Protein AF-0000000068223618 (afdb_homodimer)

InterPro domains:
  IPR006140 D-isomer specific 2-hydroxyacid dehydrogenase, NAD-binding domain [PF02826] (67-146)
  IPR036291 NAD(P)-binding domain superfamily [SSF51735] (60-141)
  IPR050223 D-isomer specific 2-hydroxyacid dehydrogenase [PTHR10996] (23-141)

Sequence (298 aa):
MHIYIYLLHGLCALSTTDYSIGPQLKVVGAMSA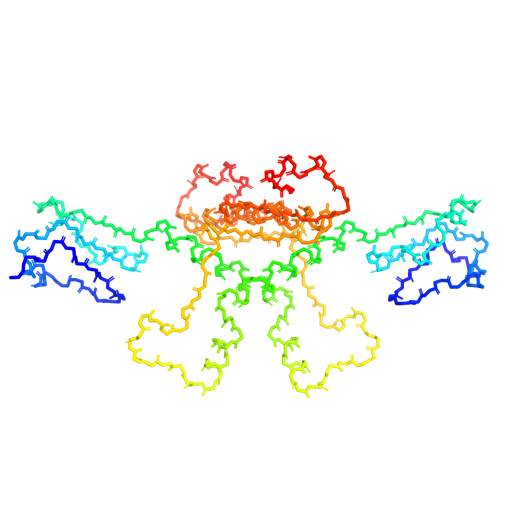GYNHIDLSELKARGIKLGNASPALGNTVADMAILLALAAARRFTEGRKHMEEGTWSKQFNPRWMMGQDVADSTIGIIGLGSIGQAIAKRMKAFDVGRIIYVGRSEKKEGKELGAEYMHIYIYLLHGLCALSTTDYSIGPQLKVVGAMSAGYNHIDLSELKARGIKLGNASPALGNTVADMAILLALAAARRFTEGRKHMEEGTWSKQFNPRWMMGQDVADSTIGIIGLGSIGQAIAKRMKAFDVGRIIYVGRSEKKEGKELGAEY

pLDDT: mean 73.63, std 18.68, range [28.5, 95.25]

Solvent-accessible surface area (backbone atoms only — not comparable to full-atom values): 16658 Å² total; per-residue (Å²): 124,82,36,40,64,45,72,38,62,70,87,57,58,65,48,80,74,55,67,64,65,27,97,56,38,38,29,36,30,32,69,34,81,67,57,80,57,49,61,59,67,60,31,56,74,64,61,28,42,69,48,56,42,39,68,66,45,27,51,52,51,24,52,48,52,49,36,52,51,46,32,59,33,48,40,39,68,61,52,50,47,28,60,75,70,65,61,56,76,83,63,93,46,92,66,63,82,62,56,56,71,58,56,62,28,75,45,79,40,84,36,72,50,75,38,38,44,47,36,48,53,28,45,54,47,52,48,41,60,42,37,38,39,48,58,98,60,86,54,72,66,34,57,78,67,62,33,42,108,124,82,37,40,64,44,72,36,62,69,87,57,57,66,48,80,73,54,67,64,65,27,99,56,36,38,30,36,31,32,70,34,80,67,57,81,55,49,62,60,66,60,31,56,75,64,60,29,42,68,48,57,41,40,69,67,44,27,50,52,51,24,52,48,52,49,36,51,51,47,33,60,34,47,42,40,69,61,52,48,48,25,60,75,68,65,61,57,77,84,64,92,45,90,67,63,82,61,56,57,71,58,56,62,29,76,45,78,40,84,37,73,49,75,38,37,42,47,36,48,54,28,45,54,48,51,49,41,59,41,39,38,39,46,59,97,62,85,54,73,66,35,56,77,67,60,32,42,110

Foldseek 3Di:
DQAQEAEAEDPPQPPPVCVVVHLNHAEYEYQDLDCVSPPVVVCVVSNHHYNYCHLVVLLVVLVVVVVVVVCQQQVVVVVVVCVVVVVPDPDDDVPPSDGHQQAQAEAEEEDCPPNVLSNLQVSVVSNYNAYEYDDPDDDPSCVVSRYHD/DAAQEAEAEDPPQPPPVCVVVHLNHAEYEYQDLDCVSPPVVVCVVSNHHYNYCHLVVLLVVLVVVVVVVVCQQQVVVVVVVCVVVVVPDPDDDVPPSDGHQQAQAEAEEEDCPSSVLSNLQVSVVSNHNAYEYDDPDDDPSCVVSRYHD

Nearest PDB structures (foldseek):
  2fss-assembly1_A  TM=7.160E-01  e=4.078E-09  [Candida] boidinii
  2fss-assembly3_D  TM=7.339E-01  e=1.254E-08  [Candida] boidinii
  2j6i-assembly2_C  TM=7.239E-01  e=1.513E-08  [Candida] boidinii
  8iq7-assembly2_D  TM=7.321E-01  e=5.973E-08  [Candida] boidinii
  6d4c-assembly1_B  TM=6.497E-01  e=3.625E-08  [Candida] boidinii

Radius of gyration: 25.1 Å; Cα contacts (8 Å, |Δi|>4): 423; chains: 2; bounding box: 45×71×71 Å

Organism: Rhynchophorus ferrugineus (NCBI:txid354439)

Secondary structure (DSSP, 8-state):
----EEEE-TT----GGGGGG-TT--EEEE-SS--TTS-HHHHHHHT-EEEE-HHHHHHHHHHHHHHHHHHHHTTHHHHHHHHHHT----S--TTTT-----TT-EEEEE--SHHHHHHHHHHHTTT-SEEEEE-SS--HHHHHTTEE-/----EEEE-TT----GGGGGG-TT--EEEE-SS--TTS-HHHHHHHT-EEEE-HHHHHHHHHHHHHHHHHHHHTTHHHHHHHHHHT----S--TTTT-----TT-EEEEE--SHHHHHHHHHHHTTT-SEEEEE-SS--HHHHHTTEE-

Structure (mmCIF, N/CA/C/O backbone):
data_AF-0000000068223618-model_v1
#
loop_
_entity.id
_entity.type
_entity.pdbx_description
1 polymer 'D-isomer specific 2-hydroxyacid dehydrogenase NAD-binding domain-containing protein'
#
loop_
_atom_site.group_PDB
_atom_site.id
_atom_site.type_symbol
_atom_site.label_atom_id
_atom_site.label_alt_id
_atom_site.label_comp_id
_atom_site.label_asym_id
_atom_site.label_entity_id
_atom_site.label_seq_id
_atom_site.pdbx_PDB_ins_code
_atom_site.Cartn_x
_atom_site.Cartn_y
_atom_site.Cartn_z
_atom_site.occupancy
_atom_site.B_iso_or_equiv
_atom_site.auth_seq_id
_atom_site.auth_comp_id
_atom_site.auth_asym_id
_atom_site.auth_atom_id
_atom_site.pdbx_PDB_model_num
ATOM 1 N N . MET A 1 1 ? -2.826 -27.812 -35.875 1 28.62 1 MET A N 1
ATOM 2 C CA . MET A 1 1 ? -2.934 -26.531 -35.188 1 28.62 1 MET A CA 1
ATOM 3 C C . MET A 1 1 ? -1.772 -26.312 -34.219 1 28.62 1 MET A C 1
ATOM 5 O O . MET A 1 1 ? -1.5 -27.172 -33.375 1 28.62 1 MET A O 1
ATOM 9 N N . HIS A 1 2 ? -0.681 -25.719 -34.594 1 37.97 2 HIS A N 1
ATOM 10 C CA . HIS A 1 2 ? 0.639 -25.578 -34 1 37.97 2 HIS A CA 1
ATOM 11 C C . HIS A 1 2 ? 0.582 -24.719 -32.719 1 37.97 2 HIS A C 1
ATOM 13 O O . HIS A 1 2 ? 0.141 -23.562 -32.781 1 37.97 2 HIS A O 1
ATOM 19 N N . ILE A 1 3 ? 0.162 -25.375 -31.672 1 44.16 3 ILE A N 1
ATOM 20 C CA . ILE A 1 3 ? 0.085 -24.641 -30.422 1 44.16 3 ILE A CA 1
ATOM 21 C C . ILE A 1 3 ? 1.492 -24.359 -29.891 1 44.16 3 ILE A C 1
ATOM 23 O O . ILE A 1 3 ? 2.25 -25.281 -29.609 1 44.16 3 ILE A O 1
ATOM 27 N N . TYR A 1 4 ? 2.051 -23.188 -29.984 1 47.81 4 TYR A N 1
ATOM 28 C CA . TYR A 1 4 ? 3.385 -22.766 -29.578 1 47.81 4 TYR A CA 1
ATOM 29 C C . TYR A 1 4 ? 3.369 -22.25 -28.141 1 47.81 4 TYR A C 1
ATOM 31 O O . TYR A 1 4 ? 4.371 -22.359 -27.422 1 47.81 4 TYR A O 1
ATOM 39 N N . ILE A 1 5 ? 2.213 -21.734 -27.734 1 46.41 5 ILE A N 1
ATOM 40 C CA . ILE A 1 5 ? 2.111 -21.156 -26.406 1 46.41 5 ILE A CA 1
ATOM 41 C C . ILE A 1 5 ? 0.9 -21.734 -25.672 1 46.41 5 ILE A C 1
ATOM 43 O O . ILE A 1 5 ? -0.176 -21.875 -26.266 1 46.41 5 ILE A O 1
ATOM 47 N N . TYR A 1 6 ? 1 -22.484 -24.609 1 52.72 6 TYR A N 1
ATOM 48 C CA . TYR A 1 6 ? -0.097 -23 -23.797 1 52.72 6 TYR A CA 1
ATOM 49 C C . TYR A 1 6 ? -0.195 -22.234 -22.484 1 52.72 6 TYR A C 1
ATOM 51 O O . TYR A 1 6 ? 0.787 -22.141 -21.734 1 52.72 6 TYR A O 1
ATOM 59 N N . LEU A 1 7 ? -1.206 -21.438 -22.422 1 50.53 7 LEU A N 1
ATOM 60 C CA . LEU A 1 7 ? -1.461 -20.672 -21.219 1 50.53 7 LEU A CA 1
ATOM 61 C C . LEU A 1 7 ? -2.291 -21.469 -20.219 1 50.53 7 LEU A C 1
ATOM 63 O O . LEU A 1 7 ? -3.367 -21.969 -20.562 1 50.53 7 LEU A O 1
ATOM 67 N N . LEU A 1 8 ? -1.697 -21.906 -19.094 1 48.94 8 LEU A N 1
ATOM 68 C CA . LEU A 1 8 ? -2.373 -22.672 -18.047 1 48.94 8 LEU A CA 1
ATOM 69 C C . LEU A 1 8 ? -3.078 -21.719 -17.078 1 48.94 8 LEU A C 1
ATOM 71 O O . LEU A 1 8 ? -2.486 -20.75 -16.609 1 48.94 8 LEU A O 1
ATOM 75 N N . HIS A 1 9 ? -4.293 -21.719 -17.281 1 45.88 9 HIS A N 1
ATOM 76 C CA . HIS A 1 9 ? -5.121 -20.969 -16.328 1 45.88 9 HIS A CA 1
ATOM 77 C C . HIS A 1 9 ? -5.57 -21.859 -15.172 1 45.88 9 HIS A C 1
ATOM 79 O O . HIS A 1 9 ? -5.977 -23 -15.375 1 45.88 9 HIS A O 1
ATOM 85 N N . GLY A 1 10 ? -5.566 -21.375 -13.719 1 45.34 10 GLY A N 1
ATOM 86 C CA . GLY A 1 10 ? -6.102 -22.016 -12.523 1 45.34 10 GLY A CA 1
ATOM 87 C C . GLY A 1 10 ? -5.414 -23.328 -12.195 1 45.34 10 GLY A C 1
ATOM 88 O O . GLY A 1 10 ? -4.254 -23.531 -12.547 1 45.34 10 GLY A O 1
ATOM 89 N N . LEU A 1 11 ? -6.215 -24.234 -11.312 1 42.34 11 LEU A N 1
ATOM 90 C CA . LEU A 1 11 ? -5.945 -25.609 -10.883 1 42.34 11 LEU A CA 1
ATOM 91 C C . LEU A 1 11 ? -5.797 -26.531 -12.078 1 42.34 11 LEU A C 1
ATOM 93 O O . LEU A 1 11 ? -5.812 -27.766 -11.922 1 42.34 11 LEU A O 1
ATOM 97 N N . CYS A 1 12 ? -5.785 -26.016 -13.133 1 39.94 12 CYS A N 1
ATOM 98 C CA . CYS A 1 12 ? -5.797 -27.078 -14.133 1 39.94 12 CYS A CA 1
ATOM 99 C C . CYS A 1 12 ? -4.43 -27.75 -14.234 1 39.94 12 CYS A C 1
ATOM 101 O O . CYS A 1 12 ? -3.422 -27.078 -14.469 1 39.94 12 CYS A O 1
ATOM 103 N N . ALA A 1 13 ? -4.23 -28.75 -13.406 1 42.66 13 ALA A N 1
ATOM 104 C CA . ALA A 1 13 ? -3.102 -29.672 -13.508 1 42.66 13 ALA A CA 1
ATOM 105 C C . ALA A 1 13 ? -2.832 -30.047 -14.961 1 42.66 13 ALA A C 1
ATOM 107 O O . ALA A 1 13 ? -3.762 -30.359 -15.711 1 42.66 13 ALA A O 1
ATOM 108 N N . LEU A 1 14 ? -1.917 -29.438 -15.578 1 45.22 14 LEU A N 1
ATOM 109 C CA . LEU A 1 14 ? -1.511 -30.031 -16.844 1 45.22 14 LEU A CA 1
ATOM 110 C C . LEU A 1 14 ? -1.331 -31.547 -16.688 1 45.22 14 LEU A C 1
ATOM 112 O O . LEU A 1 14 ? -0.436 -32 -15.977 1 45.22 14 LEU A O 1
ATOM 116 N N . SER A 1 15 ? -2.375 -32.281 -16.531 1 41.59 15 SER A N 1
ATOM 117 C CA . SER A 1 15 ? -2.107 -33.719 -16.578 1 41.59 15 SER A CA 1
ATOM 118 C C . SER A 1 15 ? -1.257 -34.094 -17.797 1 41.59 15 SER A C 1
ATOM 120 O O . SER A 1 15 ? -1.235 -33.375 -18.781 1 41.59 15 SER A O 1
ATOM 122 N N . THR A 1 16 ? -0.33 -35 -17.641 1 42.38 16 THR A N 1
ATOM 123 C CA . THR A 1 16 ? 0.498 -35.656 -18.656 1 42.38 16 THR A CA 1
ATOM 124 C C . THR A 1 16 ? -0.225 -35.719 -19.984 1 42.38 16 THR A C 1
ATOM 126 O O . THR A 1 16 ? 0.41 -35.688 -21.047 1 42.38 16 THR A O 1
ATOM 129 N N . THR A 1 17 ? -1.487 -35.969 -19.922 1 42.91 17 THR A N 1
ATOM 130 C CA . THR A 1 17 ? -2.162 -36.25 -21.188 1 42.91 17 THR A CA 1
ATOM 131 C C . THR A 1 17 ? -2.291 -35 -22.031 1 42.91 17 THR A C 1
ATOM 133 O O . THR A 1 17 ? -2.359 -35.062 -23.25 1 42.91 17 THR A O 1
ATOM 136 N N . ASP A 1 18 ? -2.25 -33.906 -21.422 1 46.62 18 ASP A N 1
ATOM 137 C CA . ASP A 1 18 ? -2.496 -32.688 -22.203 1 46.62 18 ASP A CA 1
ATOM 138 C C . ASP A 1 18 ? -1.212 -32.188 -22.859 1 46.62 18 ASP A C 1
ATOM 140 O O . ASP A 1 18 ? -1.247 -31.266 -23.688 1 46.62 18 ASP A O 1
ATOM 144 N N . TYR A 1 19 ? -0.149 -32.562 -22.375 1 47.22 19 TYR A N 1
ATOM 145 C CA . TYR A 1 19 ? 1.072 -32.219 -23.094 1 47.22 19 TYR A CA 1
ATOM 146 C C . TYR A 1 19 ? 1.002 -32.688 -24.547 1 47.22 19 TYR A C 1
ATOM 148 O O . TYR A 1 19 ? 1.902 -32.406 -25.344 1 47.22 19 TYR A O 1
ATOM 156 N N . SER A 1 20 ? 0.085 -33.531 -24.828 1 45.28 20 SER A N 1
ATOM 157 C CA . SER A 1 20 ? -0.102 -33.844 -26.25 1 45.28 20 SER A CA 1
ATOM 158 C C . SER A 1 20 ? -0.649 -32.625 -27.016 1 45.28 20 SER A C 1
ATOM 160 O O . SER A 1 20 ? -1.03 -32.75 -28.172 1 45.28 20 SER A O 1
ATOM 162 N N . ILE A 1 21 ? -0.845 -31.625 -26.359 1 49.81 21 ILE A N 1
ATOM 163 C CA . ILE 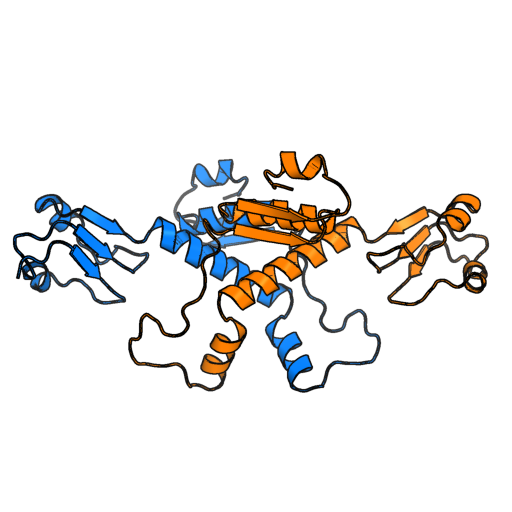A 1 21 ? -1.607 -30.578 -27.031 1 49.81 21 ILE A CA 1
ATOM 164 C C . ILE A 1 21 ? -0.865 -30.109 -28.281 1 49.81 21 ILE A C 1
ATOM 166 O O . ILE A 1 21 ? -1.487 -29.734 -29.281 1 49.81 21 ILE A O 1
ATOM 170 N N . GLY A 1 22 ? 0.606 -30.141 -28.344 1 52.53 22 GLY A N 1
ATOM 171 C CA . GLY A 1 22 ? 1.182 -29.938 -29.656 1 52.53 22 GLY A CA 1
ATOM 172 C C . GLY A 1 22 ? 2.678 -30.188 -29.703 1 52.53 22 GLY A C 1
ATOM 173 O O . GLY A 1 22 ? 3.398 -29.828 -28.766 1 52.53 22 GLY A O 1
ATOM 174 N N . PRO A 1 23 ? 3.092 -31.172 -30.438 1 54.5 23 PRO A N 1
ATOM 175 C CA . PRO A 1 23 ? 4.504 -31.484 -30.672 1 54.5 23 PRO A CA 1
ATOM 176 C C . PRO A 1 23 ? 5.359 -30.234 -30.875 1 54.5 23 PRO A C 1
ATOM 178 O O . PRO A 1 23 ? 6.574 -30.281 -30.656 1 54.5 23 PRO A O 1
ATOM 181 N N . GLN A 1 24 ? 4.727 -29.062 -31.094 1 53.5 24 GLN A N 1
ATOM 182 C CA . GLN A 1 24 ? 5.496 -27.859 -31.406 1 53.5 24 GLN A CA 1
ATOM 183 C C . GLN A 1 24 ? 5.402 -26.844 -30.266 1 53.5 24 GLN A C 1
ATOM 185 O O . GLN A 1 24 ? 5.832 -25.688 -30.422 1 53.5 24 GLN A O 1
ATOM 190 N N . LEU A 1 25 ? 4.895 -27.281 -29.172 1 58 25 LEU A N 1
ATOM 191 C CA . LEU A 1 25 ? 4.742 -26.359 -28.047 1 58 25 LEU A CA 1
ATOM 192 C C . LEU A 1 25 ? 6.098 -25.828 -27.594 1 58 25 LEU A C 1
ATOM 194 O O . LEU A 1 25 ? 7.027 -26.609 -27.359 1 58 25 LEU A O 1
ATOM 198 N N . LYS A 1 26 ? 6.23 -24.516 -27.609 1 58.62 26 LYS A N 1
ATOM 199 C CA . LYS A 1 26 ? 7.516 -23.906 -27.281 1 58.62 26 LYS A CA 1
ATOM 200 C C . LYS A 1 26 ? 7.449 -23.188 -25.938 1 58.62 26 LYS A C 1
ATOM 202 O O . LYS A 1 26 ? 8.461 -23.062 -25.234 1 58.62 26 LYS A O 1
ATOM 207 N N . VAL A 1 27 ? 6.242 -22.688 -25.656 1 59.88 27 VAL A N 1
ATOM 208 C CA . VAL A 1 27 ? 6.152 -21.922 -24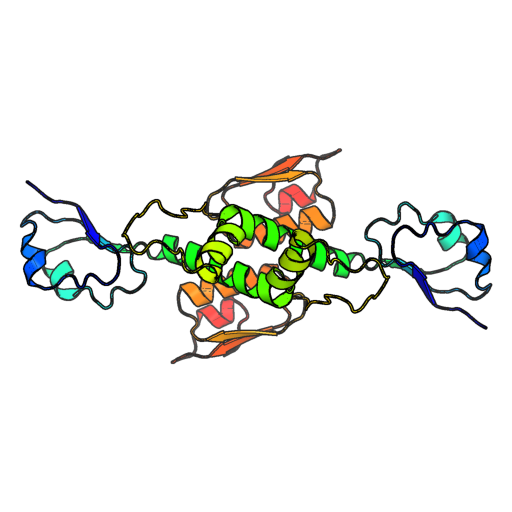.422 1 59.88 27 VAL A CA 1
ATOM 209 C C . VAL A 1 27 ? 4.875 -22.281 -23.672 1 59.88 27 VAL A C 1
ATOM 211 O O . VAL A 1 27 ? 3.816 -22.453 -24.281 1 59.88 27 VAL A O 1
ATOM 214 N N . VAL A 1 28 ? 4.883 -22.703 -22.469 1 58.41 28 VAL A N 1
ATOM 215 C CA . VAL A 1 28 ? 3.736 -22.859 -21.578 1 58.41 28 VAL A CA 1
ATOM 216 C C . VAL A 1 28 ? 3.691 -21.703 -20.578 1 58.41 28 VAL A C 1
ATOM 218 O O . VAL A 1 28 ? 4.699 -21.391 -19.938 1 58.41 28 VAL A O 1
ATOM 221 N N . GLY A 1 29 ? 2.67 -20.891 -20.688 1 57.44 29 GLY A N 1
ATOM 222 C CA . GLY A 1 29 ? 2.43 -19.844 -19.703 1 57.44 29 GLY A CA 1
ATOM 223 C C . GLY A 1 29 ? 1.478 -20.25 -18.609 1 57.44 29 GLY A C 1
ATOM 224 O O . GLY A 1 29 ? 0.388 -20.766 -18.875 1 57.44 29 GLY A O 1
ATOM 225 N N . ALA A 1 30 ? 1.915 -20.5 -17.344 1 52 30 ALA A N 1
ATOM 226 C CA . ALA A 1 30 ? 1.065 -20.797 -16.188 1 52 30 ALA A CA 1
ATOM 227 C C . ALA A 1 30 ? 0.592 -19.516 -15.516 1 52 30 ALA A C 1
ATOM 229 O O . ALA A 1 30 ? 1.395 -18.609 -15.234 1 52 30 ALA A O 1
ATOM 230 N N . MET A 1 31 ? -0.636 -19.25 -15.672 1 48.5 31 MET A N 1
ATOM 231 C CA . MET A 1 31 ? -1.212 -18.109 -14.977 1 48.5 31 MET A CA 1
ATOM 232 C C . MET A 1 31 ? -1.186 -18.328 -13.469 1 48.5 31 MET A C 1
ATOM 234 O O . MET A 1 31 ? -1.633 -17.453 -12.703 1 48.5 31 MET A O 1
ATOM 238 N N . SER A 1 32 ? -0.724 -19.5 -12.961 1 45.12 32 SER A N 1
ATOM 239 C CA . SER A 1 32 ? -0.688 -19.734 -11.523 1 45.12 32 SER A CA 1
ATOM 240 C C . SER A 1 32 ? 0.707 -19.5 -10.961 1 45.12 32 SER A C 1
ATOM 242 O O . SER A 1 32 ? 1.702 -19.609 -11.68 1 45.12 32 SER A O 1
ATOM 244 N N . ALA A 1 33 ? 0.79 -18.781 -9.766 1 48.19 33 ALA A N 1
ATOM 245 C CA . ALA A 1 33 ? 2.064 -18.578 -9.086 1 48.19 33 ALA A CA 1
ATOM 246 C C . ALA A 1 33 ? 2.842 -19.891 -8.984 1 48.19 33 ALA A C 1
ATOM 248 O O . ALA A 1 33 ? 4.07 -19.906 -9.086 1 48.19 33 ALA A O 1
ATOM 249 N N . GLY A 1 34 ? 2.188 -20.969 -8.516 1 45.19 34 GLY A N 1
ATOM 250 C CA . GLY A 1 34 ? 2.83 -22.234 -8.195 1 45.19 34 GLY A CA 1
ATOM 251 C C . GLY A 1 34 ? 2.938 -23.172 -9.383 1 45.19 34 GLY A C 1
ATOM 252 O O . GLY A 1 34 ? 2.141 -23.078 -10.32 1 45.19 34 GLY A O 1
ATOM 253 N N . TYR A 1 35 ? 4.121 -23.391 -9.75 1 48.16 35 TYR A N 1
ATOM 254 C CA . TYR A 1 35 ? 4.359 -24.375 -10.805 1 48.16 35 TYR A CA 1
ATOM 255 C C . TYR A 1 35 ? 4.48 -25.781 -10.227 1 48.16 35 TYR A C 1
ATOM 257 O O . TYR A 1 35 ? 5.109 -26.656 -10.828 1 48.16 35 TYR A O 1
ATOM 265 N N . ASN A 1 36 ? 3.932 -25.781 -9.117 1 50.5 36 ASN A N 1
ATOM 266 C CA . ASN A 1 36 ? 4.129 -27.109 -8.555 1 50.5 36 ASN A CA 1
ATOM 267 C C . ASN A 1 36 ? 3.441 -28.188 -9.391 1 50.5 36 ASN A C 1
ATOM 269 O O . ASN A 1 36 ? 3.797 -29.359 -9.312 1 50.5 36 ASN A O 1
ATOM 273 N N . HIS A 1 37 ? 2.539 -27.75 -10.156 1 51.22 37 HIS A N 1
ATOM 274 C CA . HIS A 1 37 ? 1.822 -28.797 -10.891 1 51.22 37 HIS A CA 1
ATOM 275 C C . HIS A 1 37 ? 2.43 -29 -12.273 1 51.22 37 HIS A C 1
ATOM 277 O O . HIS A 1 37 ? 1.951 -29.828 -13.047 1 51.22 37 HIS A O 1
ATOM 283 N N . ILE A 1 38 ? 3.332 -28.219 -12.477 1 55 38 ILE A N 1
ATOM 284 C CA . ILE A 1 38 ? 3.945 -28.359 -13.797 1 55 38 ILE A CA 1
ATOM 285 C C . ILE A 1 38 ? 5.215 -29.203 -13.68 1 55 38 ILE A C 1
ATOM 287 O O . ILE A 1 38 ? 6.062 -28.953 -12.828 1 55 38 ILE A O 1
ATOM 291 N N . ASP A 1 39 ? 5.211 -30.281 -14.352 1 55.53 39 ASP A N 1
ATOM 292 C CA . ASP A 1 39 ? 6.402 -31.125 -14.422 1 55.53 39 ASP A CA 1
ATOM 293 C C . ASP A 1 39 ? 7.516 -30.422 -15.203 1 55.53 39 ASP A C 1
ATOM 295 O O . ASP A 1 39 ? 7.57 -30.531 -16.438 1 55.53 39 ASP A O 1
ATOM 299 N N . LEU A 1 40 ? 8.328 -29.734 -14.477 1 61.53 40 LEU A N 1
ATOM 300 C CA . LEU A 1 40 ? 9.414 -28.969 -15.078 1 61.53 40 LEU A CA 1
ATOM 301 C C . LEU A 1 40 ? 10.375 -29.891 -15.828 1 61.53 40 LEU A C 1
ATOM 303 O O . LEU A 1 40 ? 10.961 -29.5 -16.828 1 61.53 40 LEU A O 1
ATOM 307 N N . SER A 1 41 ? 10.453 -31.016 -15.312 1 65.88 41 SER A N 1
ATOM 308 C CA . SER A 1 41 ? 11.359 -31.953 -15.969 1 65.88 41 SER A CA 1
ATOM 309 C C . SER A 1 41 ? 10.875 -32.312 -17.375 1 65.88 41 SER A C 1
ATOM 311 O O . SER A 1 41 ? 11.68 -32.406 -18.297 1 65.88 41 SER A O 1
ATOM 313 N N . GLU A 1 42 ? 9.656 -32.438 -17.516 1 63.69 42 GLU A N 1
ATOM 314 C CA . GLU A 1 42 ? 9.094 -32.75 -18.828 1 63.69 42 GLU A CA 1
ATOM 315 C C . GLU A 1 42 ? 9.188 -31.562 -19.781 1 63.69 42 GLU A C 1
ATOM 317 O O . GLU A 1 42 ? 9.469 -31.734 -20.969 1 63.69 42 GLU A O 1
ATOM 322 N N . LEU A 1 43 ? 9.031 -30.406 -19.219 1 63.97 43 LEU A N 1
ATOM 323 C CA . LEU A 1 43 ? 9.125 -29.219 -20.062 1 63.97 43 LEU A CA 1
ATOM 324 C C . LEU A 1 43 ? 10.547 -29.016 -20.562 1 63.97 43 LEU A C 1
ATOM 326 O O . LEU A 1 43 ? 10.75 -28.672 -21.734 1 63.97 43 LEU A O 1
ATOM 330 N N . LYS A 1 44 ? 11.438 -29.25 -19.688 1 65.38 44 LYS A N 1
ATOM 331 C CA . LYS A 1 44 ? 12.844 -29.125 -20.062 1 65.38 44 LYS A CA 1
ATOM 332 C C . LYS A 1 44 ? 13.234 -30.172 -21.109 1 65.38 44 LYS A C 1
ATOM 334 O O . LYS A 1 44 ? 13.945 -29.859 -22.062 1 65.38 44 LYS A O 1
ATOM 339 N N . ALA A 1 45 ? 12.719 -31.297 -20.891 1 68.94 45 ALA A N 1
ATOM 340 C CA . ALA A 1 45 ? 13.055 -32.406 -21.797 1 68.94 45 ALA A CA 1
ATOM 341 C C . ALA A 1 45 ? 12.516 -32.156 -23.203 1 68.94 45 ALA A C 1
ATOM 343 O O . ALA A 1 45 ? 13.133 -32.562 -24.188 1 68.94 45 ALA A O 1
ATOM 344 N N . ARG A 1 46 ? 11.539 -31.297 -23.234 1 63.56 46 ARG A N 1
ATOM 345 C CA . ARG A 1 46 ? 10.906 -31.047 -24.531 1 63.56 46 ARG A CA 1
ATOM 346 C C . ARG A 1 46 ? 11.328 -29.688 -25.078 1 63.56 46 ARG A C 1
ATOM 348 O O . ARG A 1 46 ? 10.984 -29.344 -26.219 1 63.56 46 ARG A O 1
ATOM 355 N N . GLY A 1 47 ? 12.039 -29.016 -24.266 1 65.12 47 GLY A N 1
ATOM 356 C CA . GLY A 1 47 ? 12.516 -27.703 -24.688 1 65.12 47 GLY A CA 1
ATOM 357 C C . GLY A 1 47 ? 11.461 -26.625 -24.594 1 65.12 47 GLY A C 1
ATOM 358 O O . GLY A 1 47 ? 11.477 -25.656 -25.344 1 65.12 47 GLY A O 1
ATOM 359 N N . ILE A 1 48 ? 10.422 -26.875 -24 1 62.62 48 ILE A N 1
ATOM 360 C CA . ILE A 1 48 ? 9.328 -25.906 -23.875 1 62.62 48 ILE A CA 1
ATOM 361 C C . ILE A 1 48 ? 9.664 -24.906 -22.766 1 62.62 48 ILE A C 1
ATOM 363 O O . ILE A 1 48 ? 10.047 -25.297 -21.656 1 62.62 48 ILE A O 1
ATOM 367 N N . LYS A 1 49 ? 9.672 -23.562 -23.125 1 60.75 49 LYS A N 1
ATOM 368 C CA . LYS A 1 49 ? 9.898 -22.5 -22.141 1 60.75 49 LYS A CA 1
ATOM 369 C C . LYS A 1 49 ? 8.648 -22.234 -21.297 1 60.75 49 LYS A C 1
ATOM 371 O O . LYS A 1 49 ? 7.527 -22.328 -21.812 1 60.75 49 LYS A O 1
ATOM 376 N N . LEU A 1 50 ? 8.812 -22.359 -20.094 1 54.88 50 LEU A N 1
ATOM 377 C CA . LEU A 1 50 ? 7.723 -22.047 -19.188 1 54.88 50 LEU A CA 1
ATOM 378 C C . LEU A 1 50 ? 7.766 -20.562 -18.781 1 54.88 50 LEU A C 1
ATOM 380 O O . LEU A 1 50 ? 8.812 -20.062 -18.359 1 54.88 50 LEU A O 1
ATOM 384 N N . GLY A 1 51 ? 6.988 -19.703 -19.406 1 52.28 51 GLY A N 1
ATOM 385 C CA . GLY A 1 51 ? 6.773 -18.344 -18.922 1 52.28 51 GLY A CA 1
ATOM 386 C C . GLY A 1 51 ? 5.844 -18.281 -17.734 1 52.28 51 GLY A C 1
ATOM 387 O O . GLY A 1 51 ? 4.723 -18.797 -17.781 1 52.28 51 GLY A O 1
ATOM 388 N N . ASN A 1 52 ? 6.348 -18.438 -16.578 1 47.06 52 ASN A N 1
ATOM 389 C CA . ASN A 1 52 ? 5.52 -18.312 -15.375 1 47.06 52 ASN A CA 1
ATOM 390 C C . ASN A 1 52 ? 5.27 -16.859 -15.016 1 47.06 52 ASN A C 1
ATOM 392 O O . ASN A 1 52 ? 6.066 -15.977 -15.359 1 47.06 52 ASN A O 1
ATOM 396 N N . ALA A 1 53 ? 4.062 -16.484 -15.164 1 49.66 53 ALA A N 1
ATOM 397 C CA . ALA A 1 53 ? 3.549 -15.18 -14.75 1 49.66 53 ALA A CA 1
ATOM 398 C C . ALA A 1 53 ? 4.164 -14.742 -13.422 1 49.66 53 ALA A C 1
ATOM 400 O O . ALA A 1 53 ? 3.74 -13.75 -12.828 1 49.66 53 ALA A O 1
ATOM 401 N N . SER A 1 54 ? 5.344 -15.312 -13.172 1 52.94 54 SER A N 1
ATOM 402 C CA . SER A 1 54 ? 5.816 -15.297 -11.797 1 52.94 54 SER A CA 1
ATOM 403 C C . SER A 1 54 ? 6.008 -13.867 -11.289 1 52.94 54 SER A C 1
ATOM 405 O O . SER A 1 54 ? 5.43 -13.484 -10.273 1 52.94 54 SER A O 1
ATOM 407 N N . PRO A 1 55 ? 6.93 -13.062 -12.078 1 54.16 55 PRO A N 1
ATOM 408 C CA . PRO A 1 55 ? 7.168 -11.773 -11.43 1 54.16 55 PRO A CA 1
ATOM 409 C C . PRO A 1 55 ? 5.93 -10.875 -11.43 1 54.16 55 PRO A C 1
ATOM 411 O O . PRO A 1 55 ? 5.68 -10.164 -10.453 1 54.16 55 PRO A O 1
ATOM 414 N N . ALA A 1 56 ? 5.281 -10.93 -12.602 1 58.56 56 ALA A N 1
ATOM 415 C CA . ALA A 1 56 ? 4.086 -10.094 -12.703 1 58.56 56 ALA A CA 1
ATOM 416 C C . ALA A 1 56 ? 3.031 -10.516 -11.688 1 58.56 56 ALA A C 1
ATOM 418 O O . ALA A 1 56 ? 2.404 -9.664 -11.047 1 58.56 56 ALA A O 1
ATOM 419 N N . LEU A 1 57 ? 3.012 -11.789 -11.477 1 65.94 57 LEU A N 1
ATOM 420 C CA . LEU A 1 57 ? 2.037 -12.297 -10.523 1 65.94 57 LEU A CA 1
ATOM 421 C C . LEU A 1 57 ? 2.469 -11.992 -9.086 1 65.94 57 LEU A C 1
ATOM 423 O O . LEU A 1 57 ? 1.634 -11.688 -8.234 1 65.94 57 LEU A O 1
ATOM 427 N N . GLY A 1 58 ? 3.773 -11.953 -9 1 76.81 58 GLY A N 1
ATOM 428 C CA . GLY A 1 58 ? 4.297 -11.656 -7.68 1 76.81 58 GLY A CA 1
ATOM 429 C C . GLY A 1 58 ? 3.988 -10.242 -7.227 1 76.81 58 GLY A C 1
ATOM 430 O O . GLY A 1 58 ? 3.572 -10.023 -6.086 1 76.81 58 GLY A O 1
ATOM 431 N N . ASN A 1 59 ? 4.148 -9.367 -8.203 1 85.25 59 ASN A N 1
ATOM 432 C CA . ASN A 1 59 ? 3.838 -7.977 -7.879 1 85.25 59 ASN A CA 1
ATOM 433 C C . ASN A 1 59 ? 2.354 -7.785 -7.582 1 85.25 59 ASN A C 1
ATOM 435 O O . ASN A 1 59 ? 1.988 -7.078 -6.645 1 85.25 59 ASN A O 1
ATOM 439 N N . THR A 1 60 ? 1.629 -8.438 -8.406 1 83.44 60 THR A N 1
ATOM 440 C CA . THR A 1 60 ? 0.184 -8.297 -8.258 1 83.44 60 THR A CA 1
ATOM 441 C C . THR A 1 60 ? -0.276 -8.844 -6.91 1 83.44 60 THR A C 1
ATOM 443 O O . THR A 1 60 ? -1.066 -8.211 -6.211 1 83.44 60 THR A O 1
ATOM 446 N N . VAL A 1 61 ? 0.221 -10 -6.555 1 83.69 61 VAL A N 1
ATOM 447 C CA . VAL A 1 61 ? -0.156 -10.633 -5.293 1 83.69 61 VAL A CA 1
ATOM 448 C C . VAL A 1 61 ? 0.38 -9.812 -4.121 1 83.69 61 VAL A C 1
ATOM 450 O O . VAL A 1 61 ? -0.309 -9.633 -3.115 1 83.69 61 VAL A O 1
ATOM 453 N N . ALA A 1 62 ? 1.556 -9.297 -4.242 1 89.56 62 ALA A N 1
ATOM 454 C CA . ALA A 1 62 ? 2.143 -8.469 -3.193 1 89.56 62 ALA A CA 1
ATOM 455 C C . ALA A 1 62 ? 1.328 -7.195 -2.977 1 89.56 62 ALA A C 1
ATOM 457 O O . ALA A 1 62 ? 1.051 -6.812 -1.838 1 89.56 62 ALA A O 1
ATOM 458 N N . ASP A 1 63 ? 0.941 -6.562 -4.094 1 91.69 63 ASP A N 1
ATOM 459 C CA . ASP A 1 63 ? 0.112 -5.363 -4 1 91.69 63 ASP A CA 1
ATOM 460 C C . ASP A 1 63 ? -1.205 -5.66 -3.287 1 91.69 63 ASP A C 1
ATOM 462 O O . ASP A 1 63 ? -1.648 -4.883 -2.439 1 91.69 63 ASP A O 1
ATOM 466 N N . MET A 1 64 ? -1.758 -6.773 -3.635 1 89.5 64 MET A N 1
ATOM 467 C CA . MET A 1 64 ? -3.025 -7.16 -3.023 1 89.5 64 MET A CA 1
ATOM 468 C C . MET A 1 64 ? -2.852 -7.422 -1.53 1 89.5 64 MET A C 1
ATOM 470 O O . MET A 1 64 ? -3.688 -7.008 -0.724 1 89.5 64 MET A O 1
ATOM 474 N N . ALA A 1 65 ? -1.798 -8.117 -1.184 1 90.94 65 ALA A N 1
ATOM 475 C CA . ALA A 1 65 ? -1.521 -8.398 0.223 1 90.94 65 ALA A CA 1
ATOM 476 C C . ALA A 1 65 ? -1.375 -7.105 1.021 1 90.94 65 ALA A C 1
ATOM 478 O O . ALA A 1 65 ? -1.897 -6.988 2.131 1 90.94 65 ALA A O 1
ATOM 479 N N . ILE A 1 66 ? -0.692 -6.125 0.436 1 93.06 66 ILE A N 1
ATOM 480 C CA . ILE A 1 66 ? -0.498 -4.844 1.105 1 93.06 66 ILE A CA 1
ATOM 481 C C . ILE A 1 66 ? -1.836 -4.117 1.233 1 93.06 66 ILE A C 1
ATOM 483 O O . ILE A 1 66 ? -2.15 -3.564 2.289 1 93.06 66 ILE A O 1
ATOM 487 N N . LEU A 1 67 ? -2.611 -4.16 0.156 1 92.12 67 LEU A N 1
ATOM 488 C CA . LEU A 1 67 ? -3.945 -3.57 0.18 1 92.12 67 LEU A CA 1
ATOM 489 C C . LEU A 1 67 ? -4.777 -4.152 1.319 1 92.12 67 LEU A C 1
ATOM 491 O O . LEU A 1 67 ? -5.359 -3.408 2.111 1 92.12 67 LEU A O 1
ATOM 495 N N . LEU A 1 68 ? -4.797 -5.453 1.428 1 91 68 LEU A N 1
ATOM 496 C CA . LEU A 1 68 ? -5.609 -6.121 2.441 1 91 68 LEU A CA 1
ATOM 497 C C . LEU A 1 68 ? -5.102 -5.801 3.842 1 91 68 LEU A C 1
ATOM 499 O O . LEU A 1 68 ? -5.891 -5.586 4.762 1 91 68 LEU A O 1
ATOM 503 N N . ALA A 1 69 ? -3.787 -5.781 4.008 1 91.69 69 ALA A N 1
ATOM 504 C CA . ALA A 1 69 ? -3.195 -5.461 5.305 1 91.69 69 ALA A CA 1
ATOM 505 C C . ALA A 1 69 ? -3.549 -4.039 5.73 1 91.69 69 ALA A C 1
ATOM 507 O O . ALA A 1 69 ? -3.945 -3.807 6.875 1 91.69 69 ALA A O 1
ATOM 508 N N . LEU A 1 70 ? -3.43 -3.066 4.789 1 91.62 70 LEU A N 1
ATOM 509 C CA . LEU A 1 70 ? -3.76 -1.679 5.098 1 91.62 70 LEU A CA 1
ATOM 510 C C . LEU A 1 70 ? -5.25 -1.525 5.379 1 91.62 70 LEU A C 1
ATOM 512 O O . LEU A 1 70 ? -5.645 -0.783 6.281 1 91.62 70 LEU A O 1
ATOM 516 N N . ALA A 1 71 ? -6.062 -2.234 4.555 1 90.56 71 ALA A N 1
ATOM 517 C CA . ALA A 1 71 ? -7.512 -2.172 4.738 1 90.56 71 ALA A CA 1
ATOM 518 C C . ALA A 1 71 ? -7.91 -2.67 6.125 1 90.56 71 ALA A C 1
ATOM 520 O O . ALA A 1 71 ? -8.758 -2.068 6.789 1 90.56 71 ALA A O 1
ATOM 521 N N . ALA A 1 72 ? -7.281 -3.754 6.559 1 90.5 72 ALA A N 1
ATOM 522 C CA . ALA A 1 72 ? -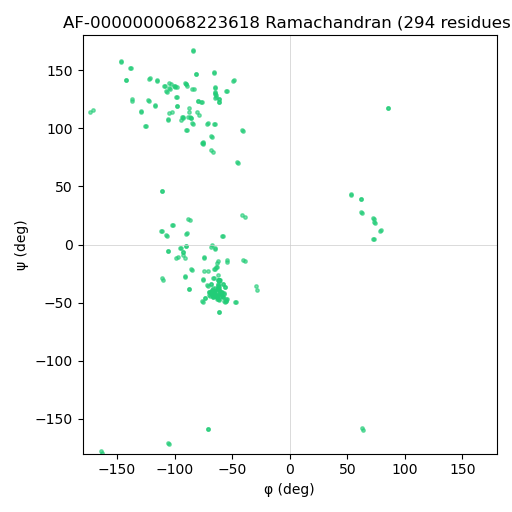7.547 -4.289 7.891 1 90.5 72 ALA A CA 1
ATOM 523 C C . ALA A 1 72 ? -7.059 -3.334 8.977 1 90.5 72 ALA A C 1
ATOM 525 O O . ALA A 1 72 ? -7.781 -3.059 9.938 1 90.5 72 ALA A O 1
ATOM 526 N N . ALA A 1 73 ? -5.859 -2.828 8.797 1 88.38 73 ALA A N 1
ATOM 527 C CA . ALA A 1 73 ? -5.242 -1.945 9.789 1 88.38 73 ALA A CA 1
ATOM 528 C C . ALA A 1 73 ? -6.07 -0.678 9.984 1 88.38 73 ALA A C 1
ATOM 530 O O . ALA A 1 73 ? -6.16 -0.151 11.094 1 88.38 73 ALA A O 1
ATOM 531 N N . ARG A 1 74 ? -6.754 -0.279 8.844 1 89.56 74 ARG A N 1
ATOM 532 C CA . ARG A 1 74 ? -7.457 0.997 8.898 1 89.56 74 ARG A CA 1
ATOM 533 C C . ARG A 1 74 ? -8.969 0.785 8.977 1 89.56 74 ARG A C 1
ATOM 535 O O . ARG A 1 74 ? -9.742 1.731 8.812 1 89.56 74 ARG A O 1
ATOM 542 N N . ARG A 1 75 ? -9.383 -0.48 9.141 1 89.69 75 ARG A N 1
ATOM 543 C CA . ARG A 1 75 ? -10.797 -0.812 9.266 1 89.69 75 ARG A CA 1
ATOM 544 C C . ARG A 1 75 ? -11.602 -0.242 8.109 1 89.69 75 ARG A C 1
ATOM 546 O O . ARG A 1 75 ? -12.68 0.33 8.312 1 89.69 75 ARG A O 1
ATOM 553 N N . PHE A 1 76 ? -10.992 -0.41 6.973 1 90.12 76 PHE A N 1
ATOM 554 C CA . PHE A 1 76 ? -11.492 0.164 5.727 1 90.12 76 PHE A CA 1
ATOM 555 C C . PHE A 1 76 ? -12.93 -0.288 5.461 1 90.12 76 PHE A C 1
ATOM 557 O O . PHE A 1 76 ? -13.797 0.533 5.16 1 90.12 76 PHE A O 1
ATOM 564 N N . THR A 1 77 ? -13.211 -1.518 5.547 1 87.94 77 THR A N 1
ATOM 565 C CA . THR A 1 77 ? -14.523 -2.072 5.227 1 87.94 77 THR A CA 1
ATOM 566 C C . THR A 1 77 ? -15.586 -1.542 6.188 1 87.94 77 THR A C 1
ATOM 568 O O . THR A 1 77 ? -16.688 -1.207 5.773 1 87.94 77 THR A O 1
ATOM 571 N N . GLU A 1 78 ? -15.25 -1.491 7.469 1 88.88 78 GLU A N 1
ATOM 572 C CA . GLU A 1 78 ? -16.172 -0.937 8.453 1 88.88 78 GLU A CA 1
ATOM 573 C C . GLU A 1 78 ? -16.453 0.537 8.18 1 88.88 78 GLU A C 1
ATOM 575 O O . GLU A 1 78 ? -17.609 0.974 8.234 1 88.88 78 GLU A O 1
ATOM 580 N N . GLY A 1 79 ? -15.398 1.244 7.949 1 85.94 79 GLY A N 1
ATOM 581 C CA . GLY A 1 79 ? -15.57 2.652 7.625 1 85.94 79 GLY A CA 1
ATOM 582 C C . GLY A 1 79 ? -16.438 2.885 6.41 1 85.94 79 GLY A C 1
ATOM 583 O O . GLY A 1 79 ? -17.312 3.754 6.422 1 85.94 79 GLY A O 1
ATOM 584 N N . ARG A 1 80 ? -16.172 2.119 5.398 1 85.19 80 ARG A N 1
ATOM 585 C CA . ARG A 1 80 ? -16.969 2.24 4.18 1 85.19 80 ARG A CA 1
ATOM 586 C C . ARG A 1 80 ? -18.438 1.93 4.445 1 85.19 80 ARG A C 1
ATOM 588 O O . ARG A 1 80 ? -19.312 2.604 3.92 1 85.19 80 ARG A O 1
ATOM 595 N N . LYS A 1 81 ? -18.688 0.931 5.215 1 86.69 81 LYS A N 1
ATOM 596 C CA . LYS A 1 81 ? -20.062 0.564 5.559 1 86.69 81 LYS A CA 1
ATOM 597 C C . LYS A 1 81 ? -20.781 1.714 6.262 1 86.69 81 LYS A C 1
ATOM 599 O O . LYS A 1 81 ? -21.922 2.023 5.945 1 86.69 81 LYS A O 1
ATOM 604 N N . HIS A 1 82 ? -20.094 2.342 7.203 1 87.31 82 HIS A N 1
ATOM 605 C CA . HIS A 1 82 ? -20.672 3.48 7.906 1 87.31 82 HIS A CA 1
ATOM 606 C C . HIS A 1 82 ? -20.984 4.617 6.941 1 87.31 82 HIS A C 1
ATOM 608 O O . HIS A 1 82 ? -22.016 5.285 7.082 1 87.31 82 HIS A O 1
ATOM 614 N N . MET A 1 83 ? -20.156 4.828 5.922 1 84.19 83 MET A N 1
ATOM 615 C CA . MET A 1 83 ? -20.375 5.883 4.938 1 84.19 83 MET A CA 1
ATOM 616 C C . MET A 1 83 ? -21.578 5.562 4.055 1 84.19 83 MET A C 1
ATOM 618 O O . MET A 1 83 ? -22.422 6.426 3.799 1 84.19 83 MET A O 1
ATOM 622 N N . GLU A 1 84 ? -21.609 4.324 3.658 1 80.75 84 GLU A N 1
ATOM 623 C CA . GLU A 1 84 ? -22.672 3.896 2.756 1 80.75 84 GLU A CA 1
ATOM 624 C C . GLU A 1 84 ? -24.016 3.898 3.463 1 80.75 84 GLU A C 1
ATOM 626 O O . GLU A 1 84 ? -25.047 4.234 2.859 1 80.75 84 GLU A O 1
ATOM 631 N N . GLU A 1 85 ? -24.047 3.604 4.699 1 88.94 85 GLU A N 1
ATOM 632 C CA . GLU A 1 85 ? -25.281 3.479 5.449 1 88.94 85 GLU A CA 1
ATOM 633 C C . GLU A 1 85 ? -25.656 4.793 6.129 1 88.94 85 GLU A C 1
ATOM 635 O O . GLU A 1 85 ? -26.734 4.914 6.715 1 88.94 85 GLU A O 1
ATOM 640 N N . GLY A 1 86 ? -24.75 5.73 6.031 1 84 86 GLY A N 1
ATOM 641 C CA . GLY A 1 86 ? -25.016 7.02 6.645 1 84 86 GLY A CA 1
ATOM 642 C C . GLY A 1 86 ? -24.922 6.992 8.156 1 84 86 GLY A C 1
ATOM 643 O O . GLY A 1 86 ? -25.578 7.785 8.836 1 84 86 GLY A O 1
ATOM 644 N N . THR A 1 87 ? -24.25 6.086 8.719 1 83.44 87 THR A N 1
ATOM 645 C CA . THR A 1 87 ? -24.172 5.926 10.172 1 83.44 87 THR A CA 1
ATOM 646 C C . THR A 1 87 ? -22.859 6.469 10.711 1 83.44 87 THR A C 1
ATOM 648 O O . THR A 1 87 ? -22.469 6.164 11.836 1 83.44 87 THR A O 1
ATOM 651 N N . TRP A 1 88 ? -22.297 7.199 9.906 1 77 88 TRP A N 1
ATOM 652 C CA . TRP A 1 88 ? -21.047 7.809 10.375 1 77 88 TRP A CA 1
ATOM 653 C C . TRP A 1 88 ? -21.312 8.703 11.586 1 77 88 TRP A C 1
ATOM 655 O O . TRP A 1 88 ? -22.203 9.547 11.562 1 77 88 TRP A O 1
ATOM 665 N N . SER A 1 89 ? -20.562 8.383 12.641 1 72.5 89 SER A N 1
ATOM 666 C CA . SER A 1 89 ? -20.781 9.156 13.859 1 72.5 89 SER A CA 1
ATOM 667 C C . SER A 1 89 ? -20.406 10.617 13.664 1 72.5 89 SER A C 1
ATOM 669 O O . SER A 1 89 ? -19.344 10.93 13.133 1 72.5 89 SER A O 1
ATOM 671 N N . LYS A 1 90 ? -21.312 11.453 14.062 1 68.5 90 LYS A N 1
ATOM 672 C CA . LYS A 1 90 ? -21.078 12.891 13.977 1 68.5 90 LYS A CA 1
ATOM 673 C C . LYS A 1 90 ? -20.453 13.43 15.266 1 68.5 90 LYS A C 1
ATOM 675 O O . LYS A 1 90 ? -20 14.57 15.312 1 68.5 90 LYS A O 1
ATOM 680 N N . GLN A 1 91 ? -20.484 12.578 16.234 1 62.16 91 GLN A N 1
ATOM 681 C CA . GLN A 1 91 ? -19.922 12.984 17.516 1 62.16 91 GLN A CA 1
ATOM 682 C C . GLN A 1 91 ? -18.406 12.789 17.531 1 62.16 91 GLN A C 1
ATOM 684 O O . GLN A 1 91 ? -17.891 11.797 17 1 62.16 91 GLN A O 1
ATOM 689 N N . PHE A 1 92 ? -17.859 13.812 18 1 60.16 92 PHE A N 1
ATOM 690 C CA . PHE A 1 92 ? -16.406 13.734 18.062 1 60.16 92 PHE A CA 1
ATOM 691 C C . PHE A 1 92 ? -15.969 12.656 19.047 1 60.16 92 PHE A C 1
ATOM 693 O O . PHE A 1 92 ? -16.312 12.711 20.234 1 60.16 92 PHE A O 1
ATOM 700 N N . ASN A 1 93 ? -15.547 11.562 18.609 1 66.75 93 ASN A N 1
ATOM 701 C CA . ASN A 1 93 ? -14.922 10.461 19.344 1 66.75 93 ASN A CA 1
ATOM 702 C C . ASN A 1 93 ? -13.57 10.094 18.75 1 66.75 93 ASN A C 1
ATOM 704 O O . ASN A 1 93 ? -13.492 9.43 17.719 1 66.75 93 ASN A O 1
ATOM 708 N N . PRO A 1 94 ? -12.539 10.57 19.438 1 62.12 94 PRO A N 1
ATOM 709 C CA . PRO A 1 94 ? -11.211 10.359 18.859 1 62.12 94 PRO A CA 1
ATOM 710 C C . PRO A 1 94 ? -10.844 8.883 18.734 1 62.12 94 PRO A C 1
ATOM 712 O O . PRO A 1 94 ? -9.922 8.539 17.984 1 62.12 94 PRO A O 1
ATOM 715 N N . ARG A 1 95 ? -11.625 8.164 19.406 1 71.56 95 ARG A N 1
ATOM 716 C CA . ARG A 1 95 ? -11.289 6.742 19.375 1 71.56 95 ARG A CA 1
ATOM 717 C C . ARG A 1 95 ? -12.148 6 18.359 1 71.56 95 ARG A C 1
ATOM 719 O O . ARG A 1 95 ? -11.906 4.828 18.062 1 71.56 95 ARG A O 1
ATOM 726 N N . TRP A 1 96 ? -13.117 6.695 17.922 1 74.12 96 TRP A N 1
ATOM 727 C CA . TRP A 1 96 ? -14.008 6.062 16.953 1 74.12 96 TRP A CA 1
ATOM 728 C C . TRP A 1 96 ? -13.273 5.738 15.664 1 74.12 96 TRP A C 1
ATOM 730 O O . TRP A 1 96 ? -12.602 6.602 15.094 1 74.12 96 TRP A O 1
ATOM 740 N N . MET A 1 97 ? -13.344 4.461 15.211 1 76.81 97 MET A N 1
ATOM 741 C CA . MET A 1 97 ? -12.766 3.961 13.969 1 76.81 97 MET A CA 1
ATOM 742 C C . MET A 1 97 ? -11.242 4.117 13.969 1 76.81 97 MET A C 1
ATOM 744 O O . MET A 1 97 ? -10.641 4.352 12.922 1 76.81 97 MET A O 1
ATOM 748 N N . MET A 1 98 ? -10.703 4.102 15.125 1 79.62 98 MET A N 1
ATOM 749 C CA . MET A 1 98 ? -9.242 4.168 15.219 1 79.62 98 MET A CA 1
ATOM 750 C C . MET A 1 98 ? -8.602 2.928 14.609 1 79.62 98 MET A C 1
ATOM 752 O O . MET A 1 98 ? -9.039 1.806 14.867 1 79.62 98 MET A O 1
ATOM 756 N N . GLY A 1 99 ? -7.715 3.162 13.805 1 81.62 99 GLY A N 1
ATOM 757 C CA . GLY A 1 99 ? -6.953 2.09 13.188 1 81.62 99 GLY A CA 1
ATOM 758 C C . GLY A 1 99 ? -5.551 1.956 13.742 1 81.62 99 GLY A C 1
ATOM 759 O O . GLY A 1 99 ? -5.277 2.398 14.867 1 81.62 99 GLY A O 1
ATOM 760 N N . GLN A 1 100 ? -4.789 1.167 13.117 1 85.12 100 GLN A N 1
ATOM 761 C CA . GLN A 1 100 ? -3.393 0.952 13.484 1 85.12 100 GLN A CA 1
ATOM 762 C C . GLN A 1 100 ? -2.455 1.562 12.445 1 85.12 100 GLN A C 1
ATOM 764 O O . GLN A 1 100 ? -2.705 1.46 11.242 1 85.12 100 GLN A O 1
ATOM 769 N N . ASP A 1 101 ? -1.47 2.197 12.938 1 85.38 101 ASP A N 1
ATOM 770 C CA . ASP A 1 101 ? -0.459 2.744 12.039 1 85.38 101 ASP A CA 1
ATOM 771 C C . ASP A 1 101 ? 0.548 1.674 11.625 1 85.38 101 ASP A C 1
ATOM 773 O O . ASP A 1 101 ? 0.927 0.826 12.438 1 85.38 101 ASP A O 1
ATOM 777 N N . VAL A 1 102 ? 0.976 1.849 10.461 1 88.88 102 VAL A N 1
ATOM 778 C CA . VAL A 1 102 ? 1.975 0.919 9.945 1 88.88 102 VAL A CA 1
ATOM 779 C C . VAL A 1 102 ? 3.373 1.4 10.32 1 88.88 102 VAL A C 1
ATOM 781 O O . VAL A 1 102 ? 4.254 0.592 10.625 1 88.88 102 VAL A O 1
ATOM 784 N N . ALA A 1 103 ? 3.539 2.705 10.266 1 88.62 103 ALA A N 1
ATOM 785 C CA . ALA A 1 103 ? 4.848 3.252 10.625 1 88.62 103 ALA A CA 1
ATOM 786 C C . ALA A 1 103 ? 5.27 2.793 12.016 1 88.62 103 ALA A C 1
ATOM 788 O O . ALA A 1 103 ? 4.453 2.764 12.945 1 88.62 103 ALA A O 1
ATOM 789 N N . ASP A 1 104 ? 6.496 2.326 12.141 1 89.38 104 ASP A N 1
ATOM 790 C CA . ASP A 1 104 ? 7.16 1.935 13.375 1 89.38 104 ASP A CA 1
ATOM 791 C C . ASP A 1 104 ? 6.598 0.62 13.914 1 89.38 104 ASP A C 1
ATOM 793 O O . ASP A 1 104 ? 6.988 0.164 14.992 1 89.38 104 ASP A O 1
ATOM 797 N N . SER A 1 105 ? 5.691 -0.029 13.172 1 88.31 105 SER A N 1
ATOM 798 C CA . SER A 1 105 ? 5.121 -1.306 13.586 1 88.31 105 SER A CA 1
ATOM 799 C C . SER A 1 105 ? 6.027 -2.469 13.203 1 88.31 105 SER A C 1
ATOM 801 O O . SER A 1 105 ? 7.02 -2.279 12.492 1 88.31 105 SER A O 1
ATOM 803 N N . THR A 1 106 ? 5.707 -3.635 13.789 1 91.69 106 THR A N 1
ATOM 804 C CA . THR A 1 106 ? 6.359 -4.879 13.398 1 91.69 106 THR A CA 1
ATOM 805 C C . THR A 1 106 ? 5.484 -5.664 12.422 1 91.69 106 THR A C 1
ATOM 807 O O . THR A 1 106 ? 4.301 -5.879 12.68 1 91.69 106 THR A O 1
ATOM 810 N N . ILE A 1 107 ? 6.051 -6.012 11.32 1 90.75 107 ILE A N 1
ATOM 811 C CA . ILE A 1 107 ? 5.34 -6.812 10.336 1 90.75 107 ILE A CA 1
ATOM 812 C C . ILE A 1 107 ? 5.891 -8.234 10.328 1 90.75 107 ILE A C 1
ATOM 814 O O . ILE A 1 107 ? 7.105 -8.438 10.383 1 90.75 107 ILE A O 1
ATOM 818 N N . GLY A 1 108 ? 4.984 -9.18 10.375 1 91.38 108 GLY A N 1
ATOM 819 C CA . GLY A 1 108 ? 5.344 -10.578 10.234 1 91.38 108 GLY A CA 1
ATOM 820 C C . GLY A 1 108 ? 4.992 -11.156 8.875 1 91.38 108 GLY A C 1
ATOM 821 O O . GLY A 1 108 ? 3.896 -10.922 8.359 1 91.38 108 GLY A O 1
ATOM 822 N N . ILE A 1 109 ? 5.949 -11.898 8.297 1 89.81 109 ILE A N 1
ATOM 823 C CA . ILE A 1 109 ? 5.746 -12.531 7.004 1 89.81 109 ILE A CA 1
ATOM 824 C C . ILE A 1 109 ? 5.973 -14.039 7.125 1 89.81 109 ILE A C 1
ATOM 826 O O . ILE A 1 109 ? 7.023 -14.477 7.594 1 89.81 109 ILE A O 1
ATOM 830 N N . ILE A 1 110 ? 5 -14.797 6.746 1 87.25 110 ILE A N 1
ATOM 831 C CA . ILE A 1 110 ? 5.148 -16.25 6.719 1 87.25 110 ILE A CA 1
ATOM 832 C C . ILE A 1 110 ? 5.582 -16.703 5.324 1 87.25 110 ILE A C 1
ATOM 834 O O . ILE A 1 110 ? 4.777 -16.688 4.387 1 87.25 110 ILE A O 1
ATOM 838 N N . GLY A 1 111 ? 6.824 -17.156 5.211 1 81.31 111 GLY A N 1
ATOM 839 C CA . GLY A 1 111 ? 7.402 -17.469 3.916 1 81.31 111 GLY A CA 1
ATOM 840 C C . GLY A 1 111 ? 8.016 -16.266 3.227 1 81.31 111 GLY A C 1
ATOM 841 O O . GLY A 1 111 ? 7.309 -15.32 2.863 1 81.31 111 GLY A O 1
ATOM 842 N N . LEU A 1 112 ? 9.289 -16.312 3.004 1 87.75 112 LEU A N 1
ATOM 843 C CA . LEU A 1 112 ? 9.977 -15.203 2.354 1 87.75 112 LEU A CA 1
ATOM 844 C C . LEU A 1 112 ? 10.453 -15.602 0.96 1 87.75 112 LEU A C 1
ATOM 846 O O . LEU A 1 112 ? 11.625 -15.422 0.625 1 87.75 112 LEU A O 1
ATOM 850 N N . GLY A 1 113 ? 9.508 -16.234 0.282 1 83 113 GLY A N 1
ATOM 851 C CA . GLY A 1 113 ? 9.766 -16.469 -1.13 1 83 113 GLY A CA 1
ATOM 852 C C . GLY A 1 113 ? 9.711 -15.211 -1.965 1 83 113 GLY A C 1
ATOM 853 O O . GLY A 1 113 ? 9.867 -14.109 -1.438 1 83 113 GLY A O 1
ATOM 854 N N . SER A 1 114 ? 9.508 -15.367 -3.244 1 83.19 114 SER A N 1
ATOM 855 C CA . SER A 1 114 ? 9.516 -14.234 -4.164 1 83.19 114 SER A CA 1
ATOM 856 C C . SER A 1 114 ? 8.438 -13.219 -3.793 1 83.19 114 SER A C 1
ATOM 858 O O . SER A 1 114 ? 8.688 -12.016 -3.795 1 83.19 114 SER A O 1
ATOM 860 N N . ILE A 1 115 ? 7.293 -13.727 -3.428 1 84.56 115 ILE A N 1
ATOM 861 C CA . ILE A 1 115 ? 6.18 -12.852 -3.078 1 84.56 115 ILE A CA 1
ATOM 862 C C . ILE A 1 115 ? 6.438 -12.211 -1.718 1 84.56 115 ILE A C 1
ATOM 864 O O . ILE A 1 115 ? 6.211 -11.008 -1.536 1 84.56 115 ILE A O 1
ATOM 868 N N . GLY A 1 116 ? 6.863 -13.031 -0.742 1 87.19 116 GLY A N 1
ATOM 869 C CA . GLY A 1 116 ? 7.207 -12.5 0.566 1 87.19 116 GLY A CA 1
ATOM 870 C C . GLY A 1 116 ? 8.266 -11.414 0.509 1 87.19 116 GLY A C 1
ATOM 871 O O . GLY A 1 116 ? 8.172 -10.414 1.232 1 87.19 116 GLY A O 1
ATOM 872 N N . GLN A 1 117 ? 9.195 -11.602 -0.395 1 91.69 117 GLN A N 1
ATOM 873 C CA . GLN A 1 117 ? 10.25 -10.609 -0.575 1 91.69 117 GLN A CA 1
ATOM 874 C C . GLN A 1 117 ? 9.695 -9.328 -1.191 1 91.69 117 GLN A C 1
ATOM 876 O O . GLN A 1 117 ? 10.086 -8.227 -0.8 1 91.69 117 GLN A O 1
ATOM 881 N N . ALA A 1 118 ? 8.828 -9.523 -2.137 1 90.94 118 ALA A N 1
ATOM 882 C CA . ALA A 1 118 ? 8.18 -8.367 -2.746 1 90.94 118 ALA A CA 1
ATOM 883 C C . ALA A 1 118 ? 7.379 -7.578 -1.715 1 90.94 118 ALA A C 1
ATOM 885 O O . ALA A 1 118 ? 7.383 -6.344 -1.729 1 90.94 118 ALA A O 1
ATOM 886 N N . ILE A 1 119 ? 6.711 -8.289 -0.805 1 93.19 119 ILE A N 1
ATOM 887 C CA . ILE A 1 119 ? 5.938 -7.648 0.253 1 93.19 119 ILE A CA 1
ATOM 888 C C . ILE A 1 119 ? 6.875 -6.906 1.203 1 93.19 119 ILE A C 1
ATOM 890 O O . ILE A 1 119 ? 6.629 -5.75 1.548 1 93.19 119 ILE A O 1
ATOM 894 N N . ALA A 1 120 ? 7.941 -7.543 1.533 1 93.88 120 ALA A N 1
ATOM 895 C CA . ALA A 1 120 ? 8.906 -6.941 2.451 1 93.88 120 ALA A CA 1
ATOM 896 C C . ALA A 1 120 ? 9.492 -5.66 1.865 1 93.88 120 ALA A C 1
ATOM 898 O O . ALA A 1 120 ? 9.609 -4.648 2.561 1 93.88 120 ALA A O 1
ATOM 899 N N . LYS A 1 121 ? 9.883 -5.734 0.643 1 94.5 121 LYS A N 1
ATOM 900 C CA . LYS A 1 121 ? 10.438 -4.578 -0.051 1 94.5 121 LYS A CA 1
ATOM 901 C C . LYS A 1 121 ? 9.484 -3.391 0 1 94.5 121 LYS A C 1
ATOM 903 O O . LYS A 1 121 ? 9.891 -2.271 0.315 1 94.5 121 LYS A O 1
ATOM 908 N N . ARG A 1 122 ? 8.266 -3.588 -0.268 1 94.75 122 ARG A N 1
ATOM 909 C CA . ARG A 1 122 ? 7.25 -2.535 -0.278 1 94.75 122 ARG A CA 1
ATOM 910 C C . ARG A 1 122 ? 7.012 -1.991 1.127 1 94.75 122 ARG A C 1
ATOM 912 O O . ARG A 1 122 ? 6.922 -0.777 1.32 1 94.75 122 ARG A O 1
ATOM 919 N N . MET A 1 123 ? 6.934 -2.928 2.086 1 94.56 123 MET A N 1
ATOM 920 C CA . MET A 1 123 ? 6.602 -2.527 3.449 1 94.56 123 MET A CA 1
ATOM 921 C C . MET A 1 123 ? 7.707 -1.67 4.051 1 94.56 123 MET A C 1
ATOM 923 O O . MET A 1 123 ? 7.441 -0.794 4.875 1 94.56 123 MET A O 1
ATOM 927 N N . LYS A 1 124 ? 8.906 -1.843 3.654 1 94.06 124 LYS A N 1
ATOM 928 C CA . LYS A 1 124 ? 10.023 -1.028 4.137 1 94.06 124 LYS A CA 1
ATOM 929 C C . LYS A 1 124 ? 9.781 0.451 3.848 1 94.06 124 LYS A C 1
ATOM 931 O O . LYS A 1 124 ? 10.148 1.312 4.652 1 94.06 124 LYS A O 1
ATOM 936 N N . ALA A 1 125 ? 9.148 0.736 2.764 1 93.75 125 ALA A N 1
ATOM 937 C CA . ALA A 1 125 ? 8.914 2.117 2.354 1 93.75 125 ALA A CA 1
ATOM 938 C C . ALA A 1 125 ? 7.824 2.766 3.207 1 93.75 125 ALA A C 1
ATOM 940 O O . ALA A 1 125 ? 7.648 3.984 3.18 1 93.75 125 ALA A O 1
ATOM 941 N N . PHE A 1 126 ? 7.086 1.967 4 1 94.19 126 PHE A N 1
ATOM 942 C CA . PHE A 1 126 ? 6.043 2.48 4.883 1 94.19 126 PHE A CA 1
ATOM 943 C C . PHE A 1 126 ? 6.621 2.836 6.25 1 94.19 126 PHE A C 1
ATOM 945 O O . PHE A 1 126 ? 5.871 3.066 7.203 1 94.19 126 PHE A O 1
ATOM 952 N N . ASP A 1 127 ? 7.965 2.824 6.367 1 92.06 127 ASP A N 1
ATOM 953 C CA . ASP A 1 127 ? 8.68 3.172 7.59 1 92.06 127 ASP A CA 1
ATOM 954 C C . ASP A 1 127 ? 8.32 2.225 8.727 1 92.06 127 ASP A C 1
ATOM 956 O O . ASP A 1 127 ? 8.109 2.662 9.867 1 92.06 127 ASP A O 1
ATOM 960 N N . VAL A 1 128 ? 8.188 0.99 8.336 1 91.75 128 VAL A N 1
ATOM 961 C CA . VAL A 1 128 ? 7.922 -0.029 9.352 1 91.75 128 VAL A CA 1
ATOM 962 C C . VAL A 1 128 ? 9.125 -0.164 10.281 1 91.75 128 VAL A C 1
ATOM 964 O O . VAL A 1 128 ? 10.266 0.067 9.867 1 91.75 128 VAL A O 1
ATOM 967 N N . GLY A 1 129 ? 8.906 -0.496 11.523 1 91.19 129 GLY A N 1
ATOM 968 C CA . GLY A 1 129 ? 9.984 -0.628 12.492 1 91.19 129 GLY A CA 1
ATOM 969 C C . GLY A 1 129 ? 10.781 -1.905 12.328 1 91.19 129 GLY A C 1
ATOM 970 O O . GLY A 1 129 ? 12.016 -1.884 12.391 1 91.19 129 GLY A O 1
ATOM 971 N N . ARG A 1 130 ? 10.047 -3.025 12.227 1 94.25 130 ARG A N 1
ATOM 972 C CA . ARG A 1 130 ? 10.688 -4.332 12.125 1 94.25 130 ARG A CA 1
ATOM 973 C C . ARG A 1 130 ? 9.922 -5.246 11.172 1 94.25 130 ARG A C 1
ATOM 975 O O . ARG A 1 130 ? 8.688 -5.195 11.109 1 94.25 130 ARG A O 1
ATOM 982 N N . ILE A 1 131 ? 10.664 -5.98 10.453 1 94.31 131 ILE A N 1
ATOM 983 C CA . ILE A 1 131 ? 10.102 -7.059 9.648 1 94.31 131 ILE A CA 1
ATOM 984 C C . ILE A 1 131 ? 10.648 -8.398 10.125 1 94.31 131 ILE A C 1
ATOM 986 O O . ILE A 1 131 ? 11.867 -8.602 10.164 1 94.31 131 ILE A O 1
ATOM 990 N N . ILE A 1 132 ? 9.828 -9.273 10.562 1 92.5 132 ILE A N 1
ATOM 991 C CA . ILE A 1 132 ? 10.203 -10.617 10.984 1 92.5 132 ILE A CA 1
ATOM 992 C C . ILE A 1 132 ? 9.57 -11.648 10.055 1 92.5 132 ILE A C 1
ATOM 994 O O . ILE A 1 132 ? 8.453 -11.445 9.57 1 92.5 132 ILE A O 1
ATOM 998 N N . TYR A 1 133 ? 10.328 -12.695 9.742 1 91.19 133 TYR A N 1
ATOM 999 C CA . TYR A 1 133 ? 9.758 -13.711 8.859 1 91.19 133 TYR A CA 1
ATOM 1000 C C . TYR A 1 133 ? 10.102 -15.109 9.336 1 91.19 133 TYR A C 1
ATOM 1002 O O . TYR A 1 133 ? 11.031 -15.289 10.133 1 91.19 133 TYR A O 1
ATOM 1010 N N . VAL A 1 134 ? 9.273 -16 9.023 1 84.69 134 VAL A N 1
ATOM 1011 C CA . VAL A 1 134 ? 9.508 -17.422 9.281 1 84.69 134 VAL A CA 1
ATOM 1012 C C . VAL A 1 134 ? 9.445 -18.203 7.969 1 84.69 134 VAL A C 1
ATOM 1014 O O . VAL A 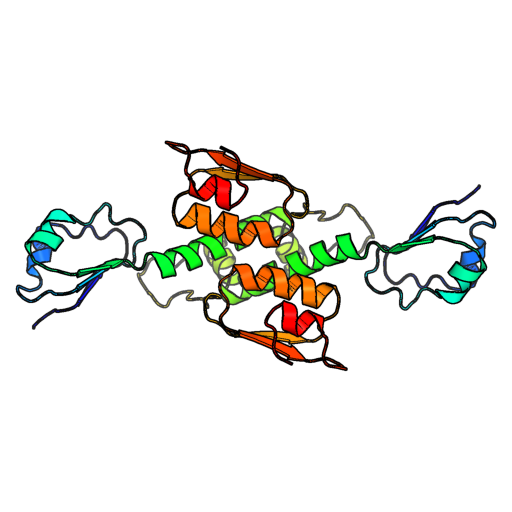1 134 ? 8.734 -17.812 7.043 1 84.69 134 VAL A O 1
ATOM 1017 N N . GLY A 1 135 ? 10.258 -19.156 7.82 1 80.62 135 GLY A N 1
ATOM 1018 C CA . GLY A 1 135 ? 10.305 -20.031 6.664 1 80.62 135 GLY A CA 1
ATOM 1019 C C . GLY A 1 135 ? 11.086 -21.312 6.922 1 80.62 135 GLY A C 1
ATOM 1020 O O . GLY A 1 135 ? 11.453 -21.594 8.062 1 80.62 135 GLY A O 1
ATOM 1021 N N . ARG A 1 136 ? 11.164 -22.109 5.922 1 80.25 136 ARG A N 1
ATOM 1022 C CA . ARG A 1 136 ? 11.852 -23.391 6.078 1 80.25 136 ARG A CA 1
ATOM 1023 C C . ARG A 1 136 ? 13.32 -23.172 6.43 1 80.25 136 ARG A C 1
ATOM 1025 O O . ARG A 1 136 ? 13.891 -23.922 7.234 1 80.25 136 ARG A O 1
ATOM 1032 N N . SER A 1 137 ? 13.922 -22.141 5.809 1 87.56 137 SER A N 1
ATOM 1033 C CA . SER A 1 137 ? 15.305 -21.766 6.082 1 87.56 137 SER A CA 1
ATOM 1034 C C . SER A 1 137 ? 15.5 -20.25 5.973 1 87.56 137 SER A C 1
ATOM 1036 O O . SER A 1 137 ? 14.68 -19.562 5.371 1 87.56 137 SER A O 1
ATOM 1038 N N . GLU A 1 138 ? 16.547 -19.875 6.648 1 92.19 138 GLU A N 1
ATOM 1039 C CA . GLU A 1 138 ? 16.875 -18.469 6.555 1 92.19 138 GLU A CA 1
ATOM 1040 C C . GLU A 1 138 ? 17.281 -18.078 5.133 1 92.19 138 GLU A C 1
ATOM 1042 O O . GLU A 1 138 ? 18.031 -18.812 4.477 1 92.19 138 GLU A O 1
ATOM 1047 N N . LYS A 1 139 ? 16.766 -17.047 4.738 1 90.06 139 LYS A N 1
ATOM 1048 C CA . LYS A 1 139 ? 17.047 -16.578 3.385 1 90.06 139 LYS A CA 1
ATOM 1049 C C . LYS A 1 139 ? 18.047 -15.422 3.398 1 90.06 139 LYS A C 1
ATOM 1051 O O . LYS A 1 139 ? 17.953 -14.523 4.242 1 90.06 139 LYS A O 1
ATOM 1056 N N . LYS A 1 140 ? 19 -15.383 2.506 1 91.75 140 LYS A N 1
ATOM 1057 C CA . LYS A 1 140 ? 19.969 -14.305 2.371 1 91.75 140 LYS A CA 1
ATOM 1058 C C . LYS A 1 140 ? 19.281 -12.984 2.039 1 91.75 140 LYS A C 1
ATOM 1060 O O . LYS A 1 140 ? 19.672 -11.93 2.535 1 91.75 140 LYS A O 1
ATOM 1065 N N . GLU A 1 141 ? 18.266 -13.102 1.233 1 90.31 141 GLU A N 1
ATOM 1066 C CA . GLU A 1 141 ? 17.516 -11.93 0.81 1 90.31 141 GLU A CA 1
ATOM 1067 C C . GLU A 1 141 ? 16.859 -11.227 2.004 1 90.31 141 GLU A C 1
ATOM 1069 O O . GLU A 1 141 ? 16.625 -10.016 1.964 1 90.31 141 GLU A O 1
ATOM 1074 N N . GLY A 1 142 ? 16.5 -11.984 3.033 1 91.31 142 GLY A N 1
ATOM 1075 C CA . GLY A 1 142 ? 15.938 -11.398 4.238 1 91.31 142 GLY A CA 1
ATOM 1076 C C . GLY A 1 142 ? 16.844 -10.367 4.879 1 91.31 142 GLY A C 1
ATOM 1077 O O . GLY A 1 142 ? 16.375 -9.297 5.281 1 91.31 142 GLY A O 1
ATOM 1078 N N . LYS A 1 143 ? 18.078 -10.688 4.918 1 90.88 143 LYS A N 1
ATOM 1079 C CA . LYS A 1 143 ? 19.047 -9.758 5.5 1 90.88 143 LYS A CA 1
ATOM 1080 C C . LYS A 1 143 ? 19.125 -8.469 4.684 1 90.88 143 LYS A C 1
ATOM 1082 O O . LYS A 1 143 ? 19.188 -7.375 5.25 1 90.88 143 LYS A O 1
ATOM 1087 N N . GLU A 1 144 ? 19.156 -8.625 3.414 1 91.75 144 GLU A N 1
ATOM 1088 C CA . GLU A 1 144 ? 19.25 -7.469 2.525 1 91.75 144 GLU A CA 1
ATOM 1089 C C . GLU A 1 144 ? 18.031 -6.562 2.686 1 91.75 144 GLU A C 1
ATOM 1091 O O . GLU A 1 144 ? 18.125 -5.344 2.535 1 91.75 144 GLU A O 1
ATOM 1096 N N . LEU A 1 145 ? 16.922 -7.152 3.01 1 92.62 145 LEU A N 1
ATOM 1097 C CA . LEU A 1 145 ? 15.664 -6.422 3.145 1 92.62 145 LEU A CA 1
ATOM 1098 C C . LEU A 1 145 ? 15.477 -5.926 4.574 1 92.62 145 LEU A C 1
ATOM 1100 O O . LEU A 1 145 ? 14.492 -5.25 4.875 1 92.62 145 LEU A O 1
ATOM 1104 N N . GLY A 1 146 ? 16.469 -6.273 5.398 1 93.25 146 GLY A N 1
ATOM 1105 C CA . GLY A 1 146 ? 16.359 -5.887 6.797 1 93.25 146 GLY A CA 1
ATOM 1106 C C . GLY A 1 146 ? 15.344 -6.711 7.562 1 93.25 146 GLY A C 1
ATOM 1107 O O . GLY A 1 146 ? 14.789 -6.25 8.562 1 93.25 146 GLY A O 1
ATOM 1108 N N . ALA A 1 147 ? 14.977 -7.867 7.031 1 94.38 147 ALA A N 1
ATOM 1109 C CA . ALA A 1 147 ? 14.031 -8.766 7.688 1 94.38 147 ALA A CA 1
ATOM 1110 C C . ALA A 1 147 ? 14.75 -9.75 8.602 1 94.38 147 ALA A C 1
ATOM 1112 O O . ALA A 1 147 ? 15.828 -10.242 8.258 1 94.38 147 ALA A O 1
ATOM 1113 N N . GLU A 1 148 ? 14.227 -9.984 9.711 1 95.25 148 GLU A N 1
ATOM 1114 C CA . GLU A 1 148 ? 14.812 -10.898 10.695 1 95.25 148 GLU A CA 1
ATOM 1115 C C . GLU A 1 148 ? 14.133 -12.266 10.656 1 95.25 148 GLU A C 1
ATOM 1117 O O . GLU A 1 148 ? 12.906 -12.352 10.594 1 95.25 148 GLU A O 1
ATOM 1122 N N . TYR A 1 149 ? 14.938 -13.305 10.688 1 94.25 149 TYR A N 1
ATOM 1123 C CA . TYR A 1 149 ? 14.422 -14.664 10.641 1 94.25 149 TYR A CA 1
ATOM 1124 C C . TYR A 1 149 ? 14.07 -15.164 12.039 1 94.25 149 TYR A C 1
ATOM 1126 O O . TYR A 1 149 ? 14.844 -14.984 12.977 1 94.25 149 TYR A O 1
ATOM 1134 N N . MET B 1 1 ? -5.035 26.125 36.75 1 28.5 1 MET B N 1
ATOM 1135 C CA . MET B 1 1 ? -4.832 24.844 36.062 1 28.5 1 MET B CA 1
ATOM 1136 C C . MET B 1 1 ? -3.859 25 34.906 1 28.5 1 MET B C 1
ATOM 1138 O O . MET B 1 1 ? -4.039 25.859 34.062 1 28.5 1 MET B O 1
ATOM 1142 N N . HIS B 1 2 ? -2.59 24.797 35.062 1 37.97 2 HIS B N 1
ATOM 1143 C CA . HIS B 1 2 ? -1.427 25.094 34.219 1 37.97 2 HIS B CA 1
ATOM 1144 C C . HIS B 1 2 ? -1.417 24.234 32.969 1 37.97 2 HIS B C 1
ATOM 1146 O O . HIS B 1 2 ? -1.446 23 33.062 1 37.97 2 HIS B O 1
ATOM 1152 N N . ILE B 1 3 ? -2.201 24.703 32.031 1 43.75 3 ILE B N 1
ATOM 1153 C CA . ILE B 1 3 ? -2.252 23.938 30.797 1 43.75 3 ILE B CA 1
ATOM 1154 C C . ILE B 1 3 ? -0.937 24.094 30.031 1 43.75 3 ILE B C 1
ATOM 1156 O O . ILE B 1 3 ? -0.563 25.203 29.656 1 43.75 3 ILE B O 1
ATOM 1160 N N . TYR B 1 4 ? -0.023 23.156 29.984 1 47.72 4 TYR B N 1
ATOM 1161 C CA . TYR B 1 4 ? 1.286 23.172 29.344 1 47.72 4 TYR B CA 1
ATOM 1162 C C . TYR B 1 4 ? 1.192 22.656 27.922 1 47.72 4 TYR B C 1
ATOM 1164 O O . TYR B 1 4 ? 1.974 23.062 27.047 1 47.72 4 TYR B O 1
ATOM 1172 N N . ILE B 1 5 ? 0.191 21.797 27.688 1 46.19 5 ILE B N 1
ATOM 1173 C CA . ILE B 1 5 ? 0.056 21.203 26.359 1 46.19 5 ILE B CA 1
ATOM 1174 C C . ILE B 1 5 ? -1.377 21.375 25.859 1 46.19 5 ILE B C 1
ATOM 1176 O O . ILE B 1 5 ? -2.332 21.172 26.625 1 46.19 5 ILE B O 1
ATOM 1180 N N . TYR B 1 6 ? -1.688 22.094 24.828 1 52.59 6 TYR B N 1
ATOM 1181 C CA . TYR B 1 6 ? -3.004 22.234 24.219 1 52.59 6 TYR B CA 1
ATOM 1182 C C . TYR B 1 6 ? -3.08 21.469 22.906 1 52.59 6 TYR B C 1
ATOM 1184 O O . TYR B 1 6 ? -2.24 21.656 22.016 1 52.59 6 TYR B O 1
ATOM 1192 N N . LEU B 1 7 ? -3.795 20.422 22.984 1 50.38 7 LEU B N 1
ATOM 1193 C CA . LEU B 1 7 ? -3.998 19.594 21.812 1 50.38 7 LEU B CA 1
ATOM 1194 C C . LEU B 1 7 ? -5.176 20.109 20.984 1 50.38 7 LEU B C 1
ATOM 1196 O O . LEU B 1 7 ? -6.281 20.266 21.5 1 50.38 7 LEU B O 1
ATOM 1200 N N . LEU B 1 8 ? -4.922 20.703 19.781 1 49.22 8 LEU B N 1
ATOM 1201 C CA . LEU B 1 8 ? -5.941 21.203 18.875 1 49.22 8 LEU B CA 1
ATOM 1202 C C . LEU B 1 8 ? -6.477 20.078 17.984 1 49.22 8 LEU B C 1
ATOM 1204 O O . LEU B 1 8 ? -5.699 19.328 17.391 1 49.22 8 LEU B O 1
ATOM 1208 N N . HIS B 1 9 ? -7.586 19.703 18.375 1 46.06 9 HIS B N 1
ATOM 1209 C CA . HIS B 1 9 ? -8.289 18.734 17.547 1 46.06 9 HIS B CA 1
ATOM 1210 C C . HIS B 1 9 ? -9.164 19.422 16.5 1 46.06 9 HIS B C 1
ATOM 1212 O O . HIS B 1 9 ? -9.867 20.375 16.812 1 46.06 9 HIS B O 1
ATOM 1218 N N . GLY B 1 10 ? -9.234 18.953 15.039 1 45.78 10 GLY B N 1
ATOM 1219 C CA . GLY B 1 10 ? -10.117 19.391 13.977 1 45.78 10 GLY B CA 1
ATOM 1220 C C . GLY B 1 10 ? -9.938 20.859 13.617 1 45.78 10 GLY B C 1
ATOM 1221 O O . GLY B 1 10 ? -8.859 21.422 13.797 1 45.78 10 GLY B O 1
ATOM 1222 N N . LEU B 1 11 ? -11.125 21.469 12.93 1 42.38 11 LEU B N 1
ATOM 1223 C CA . LEU B 1 11 ? -11.367 22.844 12.523 1 42.38 11 LEU B CA 1
ATOM 1224 C C . LEU B 1 11 ? -11.305 23.781 13.727 1 42.38 11 LEU B C 1
ATOM 1226 O O . LEU B 1 11 ? -11.703 24.953 13.633 1 42.38 11 LEU B O 1
ATOM 1230 N N . CYS B 1 12 ? -10.953 23.312 14.742 1 40.12 12 CYS B N 1
ATOM 1231 C CA . CYS B 1 12 ? -11.117 24.328 15.766 1 40.12 12 CYS B CA 1
ATOM 1232 C C . CYS B 1 12 ? -10.008 25.375 15.672 1 40.12 12 CYS B C 1
ATOM 1234 O O . CYS B 1 12 ? -8.828 25.031 15.719 1 40.12 12 CYS B O 1
ATOM 1236 N N . ALA B 1 13 ? -10.266 26.375 14.852 1 43 13 ALA B N 1
ATOM 1237 C CA . ALA B 1 13 ? -9.461 27.594 14.805 1 43 13 ALA B CA 1
ATOM 1238 C C . ALA B 1 13 ? -9.078 28.047 16.203 1 43 13 ALA B C 1
ATOM 1240 O O . ALA B 1 13 ? -9.922 28.078 17.109 1 43 13 ALA B O 1
ATOM 1241 N N . LEU B 1 14 ? -7.938 27.734 16.641 1 45.44 14 LEU B N 1
ATOM 1242 C CA . LEU B 1 14 ? -7.523 28.438 17.844 1 45.44 14 LEU B CA 1
ATOM 1243 C C . LEU B 1 14 ? -7.812 29.922 17.734 1 45.44 14 LEU B C 1
ATOM 1245 O O . LEU B 1 14 ? -7.211 30.625 16.906 1 45.44 14 LEU B O 1
ATOM 1249 N N . SER B 1 15 ? -9.055 30.328 17.766 1 41.97 15 SER B N 1
ATOM 1250 C CA . SER B 1 15 ? -9.219 31.766 17.828 1 41.97 15 SER B CA 1
ATOM 1251 C C . SER B 1 15 ? -8.336 32.375 18.906 1 41.97 15 SER B C 1
ATOM 1253 O O . SER B 1 15 ? -7.938 31.703 19.859 1 41.97 15 SER B O 1
ATOM 1255 N N . THR B 1 16 ? -7.762 33.531 18.656 1 42.69 16 THR B N 1
ATOM 1256 C CA . THR B 1 16 ? -7.012 34.406 19.547 1 42.69 16 THR B CA 1
ATOM 1257 C C . THR B 1 16 ? -7.488 34.281 20.984 1 42.69 16 THR B C 1
ATOM 1259 O O . THR B 1 16 ? -6.703 34.438 21.922 1 42.69 16 THR B O 1
ATOM 1262 N N . THR B 1 17 ? -8.758 34.094 21.141 1 42.94 17 THR B N 1
ATOM 1263 C CA . THR B 1 17 ? -9.273 34.188 22.5 1 42.94 17 THR B CA 1
ATOM 1264 C C . THR B 1 17 ? -8.875 32.938 23.297 1 42.94 17 THR B C 1
ATOM 1266 O O . THR B 1 17 ? -8.766 33 24.516 1 42.94 17 THR B O 1
ATOM 1269 N N . ASP B 1 18 ? -8.609 31.906 22.656 1 46.81 18 ASP B N 1
ATOM 1270 C CA . ASP B 1 18 ? -8.352 30.688 23.406 1 46.81 18 ASP B CA 1
ATOM 1271 C C . ASP B 1 18 ? -6.891 30.609 23.844 1 46.81 18 ASP B C 1
ATOM 1273 O O . ASP B 1 18 ? -6.523 29.75 24.656 1 46.81 18 ASP B O 1
ATOM 1277 N N . TYR B 1 19 ? -6.082 31.281 23.203 1 47.41 19 TYR B N 1
ATOM 1278 C CA . TYR B 1 19 ? -4.719 31.328 23.719 1 47.41 19 TYR B CA 1
ATOM 1279 C C . TYR B 1 19 ? -4.707 31.797 25.172 1 47.41 19 TYR B C 1
ATOM 1281 O O . TYR B 1 19 ? -3.656 31.812 25.812 1 47.41 19 TYR B O 1
ATOM 1289 N N . SER B 1 20 ? -5.777 32.312 25.609 1 45.34 20 SER B N 1
ATOM 1290 C CA . SER B 1 20 ? -5.84 32.594 27.031 1 45.34 20 SER B CA 1
ATOM 1291 C C . SER B 1 20 ? -5.875 31.328 27.859 1 45.34 20 SER B C 1
ATOM 1293 O O . SER B 1 20 ? -6.062 31.359 29.078 1 45.34 20 SER B O 1
ATOM 1295 N N . ILE B 1 21 ? -5.879 30.281 27.219 1 49.59 21 ILE B N 1
ATOM 1296 C CA . ILE B 1 21 ? -6.172 29.078 27.984 1 49.59 21 ILE B CA 1
ATOM 1297 C C . ILE B 1 21 ? -5.109 28.859 29.047 1 49.59 21 ILE B C 1
ATOM 1299 O O . ILE B 1 21 ? -5.402 28.328 30.125 1 49.59 21 ILE B O 1
ATOM 1303 N N . GLY B 1 22 ? -3.756 29.391 28.844 1 52.62 22 GLY B N 1
ATOM 1304 C CA . GLY B 1 22 ? -2.928 29.391 30.031 1 52.62 22 GLY B CA 1
ATOM 1305 C C . GLY B 1 22 ? -1.591 30.078 29.844 1 52.62 22 GLY B C 1
ATOM 1306 O O . GLY B 1 22 ? -0.944 29.906 28.812 1 52.62 22 GLY B O 1
ATOM 1307 N N . PRO B 1 23 ? -1.391 31.156 30.516 1 54.69 23 PRO B N 1
ATOM 1308 C CA . PRO B 1 23 ? -0.116 31.875 30.531 1 54.69 23 PRO B CA 1
ATOM 1309 C C . PRO B 1 23 ? 1.091 30.938 30.547 1 54.69 23 PRO B C 1
ATOM 1311 O O . PRO B 1 23 ? 2.188 31.328 30.141 1 54.69 23 PRO B O 1
ATOM 1314 N N . GLN B 1 24 ? 0.877 29.625 30.844 1 53.75 24 GLN B N 1
ATOM 1315 C CA . GLN B 1 24 ? 2.004 28.719 30.984 1 53.75 24 GLN B CA 1
ATOM 1316 C C . GLN B 1 24 ? 2.037 27.703 29.844 1 53.75 24 GLN B C 1
ATOM 1318 O O . GLN B 1 24 ? 2.818 26.75 29.891 1 53.75 24 GLN B O 1
ATOM 1323 N N . LEU B 1 25 ? 1.256 27.938 28.875 1 58.22 25 LEU B N 1
ATOM 1324 C CA . LEU B 1 25 ? 1.207 27 27.75 1 58.22 25 LEU B CA 1
ATOM 1325 C C . LEU B 1 25 ? 2.564 26.906 27.078 1 58.22 25 LEU B C 1
ATOM 1327 O O . LEU B 1 25 ? 3.166 27.922 26.719 1 58.22 25 LEU B O 1
ATOM 1331 N N . LYS B 1 26 ? 3.08 25.703 27.031 1 58.47 26 LYS B N 1
ATOM 1332 C CA . LYS B 1 26 ? 4.414 25.516 26.469 1 58.47 26 LYS B CA 1
ATOM 1333 C C . LYS B 1 26 ? 4.355 24.766 25.141 1 58.47 26 LYS B C 1
ATOM 1335 O O . LYS B 1 26 ? 5.227 24.953 24.281 1 58.47 26 LYS B O 1
ATOM 1340 N N . VAL B 1 27 ? 3.322 23.922 25.031 1 60.09 27 VAL B N 1
ATOM 1341 C CA . VAL B 1 27 ? 3.273 23.141 23.812 1 60.09 27 VAL B CA 1
ATOM 1342 C C . VAL B 1 27 ? 1.841 23.094 23.281 1 60.09 27 VAL B C 1
ATOM 1344 O O . VAL B 1 27 ? 0.895 22.922 24.062 1 60.09 27 VAL B O 1
ATOM 1347 N N . VAL B 1 28 ? 1.538 23.453 22.109 1 58.56 28 VAL B N 1
ATOM 1348 C CA . VAL B 1 28 ? 0.269 23.25 21.422 1 58.56 28 VAL B CA 1
ATOM 1349 C C . VAL B 1 28 ? 0.418 22.125 20.391 1 58.56 28 VAL B C 1
ATOM 1351 O O . VAL B 1 28 ? 1.358 22.125 19.594 1 58.56 28 VAL B O 1
ATOM 1354 N N . GLY B 1 29 ? -0.272 21.031 20.641 1 57.72 29 GLY B N 1
ATOM 1355 C CA . GLY B 1 29 ? -0.336 19.938 19.672 1 57.72 29 GLY B CA 1
ATOM 1356 C C . GLY B 1 29 ? -1.535 20.047 18.75 1 57.72 29 GLY B C 1
ATOM 1357 O O . GLY B 1 29 ? -2.668 20.203 19.203 1 57.72 29 GLY B O 1
ATOM 1358 N N . ALA B 1 30 ? -1.398 20.375 17.438 1 52.44 30 ALA B N 1
ATOM 1359 C CA . ALA B 1 30 ? -2.473 20.391 16.453 1 52.44 30 ALA B CA 1
ATOM 1360 C C . ALA B 1 30 ? -2.641 19.031 15.797 1 52.44 30 ALA B C 1
ATOM 1362 O O . ALA B 1 30 ? -1.662 18.422 15.367 1 52.44 30 ALA B O 1
ATOM 1363 N N . MET B 1 31 ? -3.701 18.406 16.125 1 48.91 31 MET B N 1
ATOM 1364 C CA . MET B 1 31 ? -4.012 17.141 15.477 1 48.91 31 MET B CA 1
ATOM 1365 C C . MET B 1 31 ? -4.285 17.344 13.992 1 48.91 31 MET B C 1
ATOM 1367 O O . MET B 1 31 ? -4.547 16.375 13.266 1 48.91 31 MET B O 1
ATOM 1371 N N . SER B 1 32 ? -4.285 18.609 13.484 1 45.38 32 SER B N 1
ATOM 1372 C CA . SER B 1 32 ? -4.551 18.828 12.062 1 45.38 32 SER B CA 1
ATOM 1373 C C . SER B 1 32 ? -3.258 19 11.281 1 45.38 32 SER B C 1
ATOM 1375 O O . SER B 1 32 ? -2.238 19.422 11.836 1 45.38 32 SER B O 1
ATOM 1377 N N . ALA B 1 33 ? -3.164 18.328 10.086 1 48.38 33 ALA B N 1
ATOM 1378 C CA . ALA B 1 33 ? -2.014 18.516 9.211 1 48.38 33 ALA B CA 1
ATOM 1379 C C . ALA B 1 33 ? -1.686 20 9.039 1 48.38 33 ALA B C 1
ATOM 1381 O O . ALA B 1 33 ? -0.515 20.375 8.961 1 48.38 33 ALA B O 1
ATOM 1382 N N . GLY B 1 34 ? -2.693 20.812 8.719 1 45.44 34 GLY B N 1
ATOM 1383 C CA . GLY B 1 34 ? -2.512 22.219 8.352 1 45.44 34 GLY B CA 1
ATOM 1384 C C . GLY B 1 34 ? -2.521 23.141 9.555 1 45.44 34 GLY B C 1
ATOM 1385 O O . GLY B 1 34 ? -3.107 22.828 10.586 1 45.44 34 GLY B O 1
ATOM 1386 N N . TYR B 1 35 ? -1.43 23.75 9.719 1 48.31 35 TYR B N 1
ATOM 1387 C CA . TYR B 1 35 ? -1.344 24.766 10.766 1 48.31 35 TYR B CA 1
ATOM 1388 C C . TYR B 1 35 ? -1.771 26.125 10.234 1 48.31 35 TYR B C 1
ATOM 1390 O O . TYR B 1 35 ? -1.366 27.156 10.766 1 48.31 35 TYR B O 1
ATOM 1398 N N . ASN B 1 36 ? -2.48 25.938 9.234 1 50.75 36 ASN B N 1
ATOM 1399 C CA . ASN B 1 36 ? -2.805 27.25 8.695 1 50.75 36 ASN B CA 1
ATOM 1400 C C . ASN B 1 36 ? -3.645 28.062 9.672 1 50.75 36 ASN B C 1
ATOM 1402 O O . ASN B 1 36 ? -3.672 29.297 9.602 1 50.75 36 ASN B O 1
ATOM 1406 N N . HIS B 1 37 ? -4.227 27.391 10.555 1 51.56 37 HIS B N 1
ATOM 1407 C CA . HIS B 1 37 ? -5.094 28.156 11.445 1 51.56 37 HIS B CA 1
ATOM 1408 C C . HIS B 1 37 ? -4.359 28.562 12.719 1 51.56 37 HIS B C 1
ATOM 1410 O O . HIS B 1 37 ? -4.941 29.188 13.602 1 51.56 37 HIS B O 1
ATOM 1416 N N . ILE B 1 38 ? -3.225 28.094 12.734 1 55.25 38 ILE B N 1
ATOM 1417 C CA . ILE B 1 38 ? -2.475 28.438 13.938 1 55.25 38 ILE B CA 1
ATOM 1418 C C . ILE B 1 38 ? -1.561 29.625 13.648 1 55.25 38 ILE B C 1
ATOM 1420 O O . ILE B 1 38 ? -0.833 29.641 12.656 1 55.25 38 ILE B O 1
ATOM 1424 N N . ASP B 1 39 ? -1.784 30.656 14.344 1 56 39 ASP B N 1
ATOM 1425 C CA . ASP B 1 39 ? -0.907 31.828 14.25 1 56 39 ASP B CA 1
ATOM 1426 C C . ASP B 1 39 ? 0.475 31.516 14.828 1 56 39 ASP B C 1
ATOM 1428 O O . ASP B 1 39 ? 0.696 31.641 16.031 1 56 39 ASP B O 1
ATOM 1432 N N . LEU B 1 40 ? 1.33 31.109 13.945 1 61.91 40 LEU B N 1
ATOM 1433 C CA . LEU B 1 40 ? 2.678 30.719 14.344 1 61.91 40 LEU B CA 1
ATOM 1434 C C . LEU B 1 40 ? 3.424 31.891 14.969 1 61.91 40 LEU B C 1
ATOM 1436 O O . LEU B 1 40 ? 4.262 31.703 15.852 1 61.91 40 LEU B O 1
ATOM 1440 N N . SER B 1 41 ? 3.07 33 14.5 1 66.25 41 SER B N 1
ATOM 1441 C CA . SER B 1 41 ? 3.742 34.156 15.031 1 66.25 41 SER B CA 1
ATOM 1442 C C . SER B 1 41 ? 3.404 34.375 16.5 1 66.25 41 SER B C 1
ATOM 1444 O O . SER B 1 41 ? 4.277 34.719 17.312 1 66.25 41 SER B O 1
ATOM 1446 N N . GLU B 1 42 ? 2.238 34.125 16.844 1 64.06 42 GLU B N 1
ATOM 1447 C CA . GLU B 1 42 ? 1.821 34.281 18.219 1 64.06 42 GLU B CA 1
ATOM 1448 C C . GLU B 1 42 ? 2.422 33.188 19.109 1 64.06 42 GLU B C 1
ATOM 1450 O O . GLU B 1 42 ? 2.828 33.438 20.25 1 64.06 42 GLU B O 1
ATOM 1455 N N . LEU B 1 43 ? 2.551 32.031 18.531 1 64.19 43 LEU B N 1
ATOM 1456 C CA . LEU B 1 43 ? 3.133 30.922 19.312 1 64.19 43 LEU B CA 1
ATOM 1457 C C . LEU B 1 43 ? 4.613 31.188 19.578 1 64.19 43 LEU B C 1
ATOM 1459 O O . LEU B 1 43 ? 5.094 30.953 20.688 1 64.19 43 LEU B O 1
ATOM 1463 N N . LYS B 1 44 ? 5.227 31.672 18.578 1 65.56 44 LYS B N 1
ATOM 1464 C CA . LYS B 1 44 ? 6.645 31.969 18.734 1 65.56 44 LYS B CA 1
ATOM 1465 C C . LYS B 1 44 ? 6.859 33.094 19.734 1 65.56 44 LYS B C 1
ATOM 1467 O O . LYS B 1 44 ? 7.773 33.031 20.562 1 65.56 44 LYS B O 1
ATOM 1472 N N . ALA B 1 45 ? 5.996 34.031 19.641 1 69.31 45 ALA B N 1
ATOM 1473 C CA . ALA B 1 45 ? 6.121 35.188 20.516 1 69.31 45 ALA B CA 1
ATOM 1474 C C . ALA B 1 45 ? 5.926 34.812 21.984 1 69.31 45 ALA B C 1
ATOM 1476 O O . ALA B 1 45 ? 6.543 35.375 22.875 1 69.31 45 ALA B O 1
ATOM 1477 N N . ARG B 1 46 ? 5.277 33.688 22.125 1 64.19 46 ARG B N 1
ATOM 1478 C CA . ARG B 1 46 ? 4.969 33.281 23.484 1 64.19 46 ARG B CA 1
ATOM 1479 C C . ARG B 1 46 ? 5.867 32.125 23.922 1 64.19 46 ARG B C 1
ATOM 1481 O O . ARG B 1 46 ? 5.82 31.688 25.078 1 64.19 46 ARG B O 1
ATOM 1488 N N . GLY B 1 47 ? 6.598 31.688 22.984 1 65.31 47 GLY B N 1
ATOM 1489 C CA . GLY B 1 47 ? 7.516 30.594 23.266 1 65.31 47 GLY B CA 1
ATOM 1490 C C . GLY B 1 47 ? 6.832 29.234 23.297 1 65.31 47 GLY B C 1
ATOM 1491 O O . GLY B 1 47 ? 7.27 28.328 24.016 1 65.31 47 GLY B O 1
ATOM 1492 N N . ILE B 1 48 ? 5.699 29.156 22.875 1 62.91 48 ILE B N 1
ATOM 1493 C CA . ILE B 1 48 ? 4.945 27.906 22.891 1 62.91 48 ILE B CA 1
ATOM 1494 C C . ILE B 1 48 ? 5.383 27.031 21.703 1 62.91 48 ILE B C 1
ATOM 1496 O O . ILE B 1 48 ? 5.445 27.5 20.562 1 62.91 48 ILE B O 1
ATOM 1500 N N . LYS B 1 49 ? 5.852 25.766 22.016 1 60.59 49 LYS B N 1
ATOM 1501 C CA . LYS B 1 49 ? 6.23 24.797 20.969 1 60.59 49 LYS B CA 1
ATOM 1502 C C . LYS B 1 49 ? 5 24.172 20.328 1 60.59 49 LYS B C 1
ATOM 1504 O O . LYS B 1 49 ? 4.004 23.906 21.016 1 60.59 49 LYS B O 1
ATOM 1509 N N . LEU B 1 50 ? 4.918 24.312 19.125 1 55.5 50 LEU B N 1
ATOM 1510 C CA . LEU B 1 50 ? 3.848 23.656 18.391 1 55.5 50 LEU B CA 1
ATOM 1511 C C . LEU B 1 50 ? 4.277 22.266 17.922 1 55.5 50 LEU B C 1
ATOM 1513 O O . LEU B 1 50 ? 5.34 22.109 17.328 1 55.5 50 LEU B O 1
ATOM 1517 N N . GLY B 1 51 ? 3.904 21.203 18.641 1 52.72 51 GLY B N 1
ATOM 1518 C CA . GLY B 1 51 ? 4.043 19.844 18.141 1 52.72 51 GLY B CA 1
ATOM 1519 C C . GLY B 1 51 ? 3.002 19.5 17.094 1 52.72 51 GLY B C 1
ATOM 1520 O O . GLY B 1 51 ? 1.8 19.625 17.328 1 52.72 51 GLY B O 1
ATOM 1521 N N . ASN B 1 52 ? 3.258 19.766 15.883 1 47.53 52 ASN B N 1
ATOM 1522 C CA . ASN B 1 52 ? 2.33 19.391 14.828 1 47.53 52 ASN B CA 1
ATOM 1523 C C . ASN B 1 52 ? 2.48 17.922 14.445 1 47.53 52 ASN B C 1
ATOM 1525 O O . ASN B 1 52 ? 3.545 17.328 14.648 1 47.53 52 ASN B O 1
ATOM 1529 N N . ALA B 1 53 ? 1.469 17.219 14.719 1 50 53 ALA B N 1
ATOM 1530 C CA . ALA B 1 53 ? 1.318 15.812 14.344 1 50 53 ALA B CA 1
ATOM 1531 C C . ALA B 1 53 ? 1.825 15.57 12.922 1 50 53 ALA B C 1
ATOM 1533 O O . ALA B 1 53 ? 1.636 14.484 12.367 1 50 53 ALA B O 1
ATOM 1534 N N . SER B 1 54 ? 2.727 16.453 12.539 1 52.97 54 SER B N 1
ATOM 1535 C CA . SER B 1 54 ? 2.965 16.547 11.102 1 52.97 54 SER B CA 1
ATOM 1536 C C . SER B 1 54 ? 3.479 15.234 10.531 1 52.97 54 SER B C 1
ATOM 1538 O O . SER B 1 54 ? 2.893 14.688 9.594 1 52.97 54 SER B O 1
ATOM 1540 N N . PRO B 1 55 ? 4.707 14.734 11.125 1 54.12 55 PRO B N 1
ATOM 1541 C CA . PRO B 1 55 ? 5.203 13.562 10.406 1 54.12 55 PRO B CA 1
ATOM 1542 C C . PRO B 1 55 ? 4.301 12.344 10.57 1 54.12 55 PRO B C 1
ATOM 1544 O O . PRO B 1 55 ? 4.113 11.578 9.625 1 54.12 55 PRO B O 1
ATOM 1547 N N . ALA B 1 56 ? 3.857 12.219 11.828 1 58.94 56 ALA B N 1
ATOM 1548 C CA . ALA B 1 56 ? 2.992 11.07 12.094 1 58.94 56 ALA B CA 1
ATOM 1549 C C . ALA B 1 56 ? 1.713 11.148 11.266 1 58.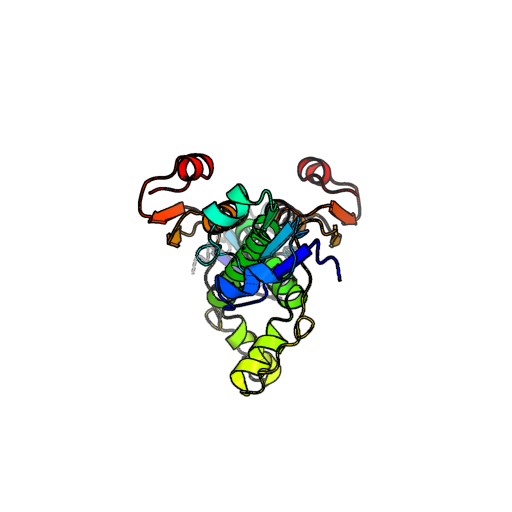94 56 ALA B C 1
ATOM 1551 O O . ALA B 1 56 ? 1.264 10.141 10.711 1 58.94 56 ALA B O 1
ATOM 1552 N N . LEU B 1 57 ? 1.291 12.359 11.078 1 67 57 LEU B N 1
ATOM 1553 C CA . LEU B 1 57 ? 0.073 12.547 10.305 1 67 57 LEU B CA 1
ATOM 1554 C C . LEU B 1 57 ? 0.343 12.336 8.812 1 67 57 LEU B C 1
ATOM 1556 O O . LEU B 1 57 ? -0.495 11.789 8.094 1 67 57 LEU B O 1
ATOM 1560 N N . GLY B 1 58 ? 1.579 12.68 8.523 1 76.81 58 GLY B N 1
ATOM 1561 C CA . GLY B 1 58 ? 1.95 12.508 7.129 1 76.81 58 GLY B CA 1
ATOM 1562 C C . GLY B 1 58 ? 1.99 11.055 6.695 1 76.81 58 GLY B C 1
ATOM 1563 O O . GLY B 1 58 ? 1.477 10.703 5.633 1 76.81 58 GLY B O 1
ATOM 1564 N N . ASN B 1 59 ? 2.539 10.273 7.609 1 85.19 59 ASN B N 1
ATOM 1565 C CA . ASN B 1 59 ? 2.594 8.844 7.309 1 85.19 59 ASN B CA 1
ATOM 1566 C C . ASN B 1 59 ? 1.196 8.234 7.246 1 85.19 59 ASN B C 1
ATOM 1568 O O . ASN B 1 59 ? 0.905 7.434 6.359 1 85.19 59 ASN B O 1
ATOM 1572 N N . THR B 1 60 ? 0.462 8.672 8.188 1 83.38 60 THR B N 1
ATOM 1573 C CA . THR B 1 60 ? -0.889 8.125 8.266 1 83.38 60 THR B CA 1
ATOM 1574 C C . THR B 1 60 ? -1.691 8.492 7.02 1 83.38 60 THR B C 1
ATOM 1576 O O . THR B 1 60 ? -2.371 7.641 6.438 1 83.38 60 THR B O 1
ATOM 1579 N N . VAL B 1 61 ? -1.607 9.727 6.613 1 83.75 61 VAL B N 1
ATOM 1580 C CA . VAL B 1 61 ? -2.342 10.195 5.441 1 83.75 61 VAL B CA 1
ATOM 1581 C C . VAL B 1 61 ? -1.786 9.531 4.184 1 83.75 61 VAL B C 1
ATOM 1583 O O . VAL B 1 61 ? -2.545 9.141 3.293 1 83.75 61 VAL B O 1
ATOM 1586 N N . ALA B 1 62 ? -0.508 9.375 4.109 1 89.56 62 ALA B N 1
ATOM 1587 C CA . ALA B 1 62 ? 0.117 8.727 2.961 1 89.56 62 ALA B CA 1
ATOM 1588 C C . ALA B 1 62 ? -0.325 7.27 2.848 1 89.56 62 ALA B C 1
ATOM 1590 O O . ALA B 1 62 ? -0.659 6.797 1.757 1 89.56 62 ALA B O 1
ATOM 1591 N N . ASP B 1 63 ? -0.337 6.57 3.994 1 91.56 63 ASP B N 1
ATOM 1592 C CA . ASP B 1 63 ? -0.796 5.184 4.004 1 91.56 63 ASP B CA 1
ATOM 1593 C C . ASP B 1 63 ? -2.238 5.078 3.516 1 91.56 63 ASP B C 1
ATOM 1595 O O . ASP B 1 63 ? -2.57 4.188 2.73 1 91.56 63 ASP B O 1
ATOM 1599 N N . MET B 1 64 ? -3.018 6 3.967 1 89.62 64 MET B N 1
ATOM 1600 C CA . MET B 1 64 ? -4.422 5.996 3.57 1 89.62 64 MET B CA 1
ATOM 1601 C C . MET B 1 64 ? -4.566 6.258 2.076 1 89.62 64 MET B C 1
ATOM 1603 O O . MET B 1 64 ? -5.367 5.605 1.401 1 89.62 64 MET B O 1
ATOM 1607 N N . ALA B 1 65 ? -3.826 7.223 1.578 1 91 65 ALA B N 1
ATOM 1608 C CA . ALA B 1 65 ? -3.867 7.531 0.152 1 91 65 ALA B CA 1
ATOM 1609 C C . ALA B 1 65 ? -3.484 6.316 -0.686 1 91 65 ALA B C 1
ATOM 1611 O O . ALA B 1 65 ? -4.121 6.027 -1.702 1 91 65 ALA B O 1
ATOM 1612 N N . ILE B 1 66 ? -2.475 5.582 -0.23 1 93.12 66 ILE B N 1
ATOM 1613 C CA . ILE B 1 66 ? -2.029 4.395 -0.95 1 93.12 66 ILE B CA 1
ATOM 1614 C C . ILE B 1 66 ? -3.105 3.314 -0.878 1 93.12 66 ILE B C 1
ATOM 1616 O O . ILE B 1 66 ? -3.412 2.664 -1.882 1 93.12 66 ILE B O 1
ATOM 1620 N N . LEU B 1 67 ? -3.678 3.164 0.311 1 92.19 67 LEU B N 1
ATOM 1621 C CA . LEU B 1 67 ? -4.773 2.217 0.485 1 92.19 67 LEU B CA 1
ATOM 1622 C C . LEU B 1 67 ? -5.906 2.508 -0.495 1 92.19 67 LEU B C 1
ATOM 1624 O O . LEU B 1 67 ? -6.367 1.608 -1.201 1 92.19 67 LEU B O 1
ATOM 1628 N N . LEU B 1 68 ? -6.312 3.742 -0.574 1 91.12 68 LEU B N 1
ATOM 1629 C CA . LEU B 1 68 ? -7.43 4.125 -1.43 1 91.12 68 LEU B CA 1
ATOM 1630 C C . LEU B 1 68 ? -7.078 3.932 -2.9 1 91.12 68 LEU B C 1
ATOM 1632 O O . LEU B 1 68 ? -7.91 3.48 -3.689 1 91.12 68 LEU B O 1
ATOM 1636 N N . ALA B 1 69 ? -5.859 4.281 -3.271 1 91.75 69 ALA B N 1
ATOM 1637 C CA . ALA B 1 69 ? -5.414 4.113 -4.652 1 91.75 69 ALA B CA 1
ATOM 1638 C C . ALA B 1 69 ? -5.406 2.643 -5.051 1 91.75 69 ALA B C 1
ATOM 1640 O O . ALA B 1 69 ? -5.898 2.281 -6.121 1 91.75 69 ALA B O 1
ATOM 1641 N N . LEU B 1 70 ? -4.867 1.775 -4.168 1 91.75 70 LEU B N 1
ATOM 1642 C CA . LEU B 1 70 ? -4.832 0.345 -4.453 1 91.75 70 LEU B CA 1
ATOM 1643 C C . LEU B 1 70 ? -6.238 -0.237 -4.496 1 91.75 70 LEU B C 1
ATOM 1645 O O . LEU B 1 70 ? -6.539 -1.08 -5.344 1 91.75 70 LEU B O 1
ATOM 1649 N N . ALA B 1 71 ? -7.078 0.225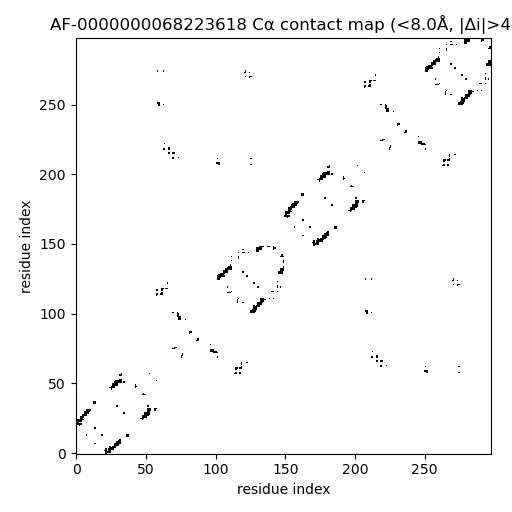 -3.541 1 90.69 71 ALA B N 1
ATOM 1650 C CA . ALA B 1 71 ? -8.453 -0.256 -3.496 1 90.69 71 ALA B CA 1
ATOM 1651 C C . ALA B 1 71 ? -9.195 0.075 -4.789 1 90.69 71 ALA B C 1
ATOM 1653 O O . ALA B 1 71 ? -9.93 -0.76 -5.32 1 90.69 71 ALA B O 1
ATOM 1654 N N . ALA B 1 72 ? -8.984 1.282 -5.289 1 90.62 72 ALA B N 1
ATOM 1655 C CA . ALA B 1 72 ? -9.602 1.689 -6.551 1 90.62 72 ALA B CA 1
ATOM 1656 C C . ALA B 1 72 ? -9.039 0.889 -7.723 1 90.62 72 ALA B C 1
ATOM 1658 O O . ALA B 1 72 ? -9.789 0.396 -8.562 1 90.62 72 ALA B O 1
ATOM 1659 N N . ALA B 1 73 ? -7.727 0.755 -7.742 1 88.56 73 ALA B N 1
ATOM 1660 C CA . ALA B 1 73 ? -7.047 0.064 -8.836 1 88.56 73 ALA B CA 1
ATOM 1661 C C . ALA B 1 73 ? -7.496 -1.393 -8.93 1 88.56 73 ALA B C 1
ATOM 1663 O O . ALA B 1 73 ? -7.602 -1.949 -10.023 1 88.56 73 ALA B O 1
ATOM 1664 N N . ARG B 1 74 ? -7.852 -1.949 -7.711 1 89.75 74 ARG B N 1
ATOM 1665 C CA . ARG B 1 74 ? -8.164 -3.375 -7.68 1 89.75 74 ARG B CA 1
ATOM 1666 C C . ARG B 1 74 ? -9.656 -3.604 -7.508 1 89.75 74 ARG B C 1
ATOM 1668 O O . ARG B 1 74 ? -10.094 -4.727 -7.242 1 89.75 74 ARG B O 1
ATOM 1675 N N . ARG B 1 75 ? -10.438 -2.51 -7.582 1 89.75 75 ARG B N 1
ATOM 1676 C CA . ARG B 1 75 ? -11.891 -2.6 -7.48 1 89.75 75 ARG B CA 1
ATOM 1677 C C . ARG B 1 75 ? -12.305 -3.35 -6.223 1 89.75 75 ARG B C 1
ATOM 1679 O O . ARG B 1 75 ? -13.188 -4.207 -6.266 1 89.75 75 ARG B O 1
ATOM 1686 N N . PHE B 1 76 ? -11.609 -2.992 -5.191 1 90.25 76 PHE B N 1
ATOM 1687 C CA . PHE B 1 76 ? -11.719 -3.658 -3.898 1 90.25 76 PHE B CA 1
ATOM 1688 C C . PHE B 1 76 ? -13.156 -3.625 -3.396 1 90.25 76 PHE B C 1
ATOM 1690 O O . PHE B 1 76 ? -13.703 -4.652 -2.984 1 90.25 76 PHE B O 1
ATOM 1697 N N . THR B 1 77 ? -13.789 -2.523 -3.404 1 88.06 77 THR B N 1
ATOM 1698 C CA . THR B 1 77 ? -15.141 -2.355 -2.869 1 88.06 77 THR B CA 1
ATOM 1699 C C . THR B 1 77 ? -16.141 -3.189 -3.66 1 88.06 77 THR B C 1
ATOM 1701 O O . THR B 1 77 ? -17.031 -3.82 -3.078 1 88.06 77 THR B O 1
ATOM 1704 N N . GLU B 1 78 ? -16.031 -3.17 -4.98 1 89 78 GLU B N 1
ATOM 1705 C CA . GLU B 1 78 ? -16.891 -3.986 -5.82 1 89 78 GLU B CA 1
ATOM 1706 C C . GLU B 1 78 ? -16.703 -5.473 -5.535 1 89 78 GLU B C 1
ATOM 1708 O O . GLU B 1 78 ? -17.672 -6.219 -5.418 1 89 78 GLU B O 1
ATOM 1713 N N . GLY B 1 79 ? -15.461 -5.844 -5.492 1 86.38 79 GLY B N 1
ATOM 1714 C CA . GLY B 1 79 ? -15.172 -7.234 -5.184 1 86.38 79 GLY B CA 1
ATOM 1715 C C . GLY B 1 79 ? -15.734 -7.68 -3.85 1 86.38 79 GLY B C 1
ATOM 1716 O O . GLY B 1 79 ? -16.312 -8.766 -3.746 1 86.38 79 GLY B O 1
ATOM 1717 N N . ARG B 1 80 ? -15.539 -6.859 -2.875 1 85.25 80 ARG B N 1
ATOM 1718 C CA . ARG B 1 80 ? -16.062 -7.176 -1.549 1 85.25 80 ARG B CA 1
ATOM 1719 C C . ARG B 1 80 ? -17.578 -7.305 -1.571 1 85.25 80 ARG B C 1
ATOM 1721 O O . ARG B 1 80 ? -18.141 -8.195 -0.932 1 85.25 80 ARG B O 1
ATOM 1728 N N . LYS B 1 81 ? -18.219 -6.434 -2.26 1 86.88 81 LYS B N 1
ATOM 1729 C CA . LYS B 1 81 ? -19.672 -6.48 -2.373 1 86.88 81 LYS B CA 1
ATOM 1730 C C . LYS B 1 81 ? -20.141 -7.801 -2.982 1 86.88 81 LYS B C 1
ATOM 1732 O O . LYS B 1 81 ? -21.078 -8.422 -2.494 1 86.88 81 LYS B O 1
ATOM 1737 N N . HIS B 1 82 ? -19.453 -8.227 -4.035 1 87.69 82 HIS B N 1
ATOM 1738 C CA . HIS B 1 82 ? -19.797 -9.492 -4.668 1 87.69 82 HIS B CA 1
ATOM 1739 C C . HIS B 1 82 ? -19.609 -10.656 -3.693 1 87.69 82 HIS B C 1
ATOM 1741 O O . HIS B 1 82 ? -20.422 -11.594 -3.688 1 87.69 82 HIS B O 1
ATOM 1747 N N . MET B 1 83 ? -18.609 -10.609 -2.828 1 84.25 83 MET B N 1
ATOM 1748 C CA . MET B 1 83 ? -18.359 -11.656 -1.845 1 84.25 83 MET B CA 1
ATOM 1749 C C . MET B 1 83 ? -19.438 -11.672 -0.775 1 84.25 83 MET B C 1
ATOM 1751 O O . MET B 1 83 ? -19.953 -12.734 -0.411 1 84.25 83 MET B O 1
ATOM 1755 N N . GLU B 1 84 ? -19.75 -10.484 -0.344 1 80.94 84 GLU B N 1
ATOM 1756 C CA . GLU B 1 84 ? -20.734 -10.359 0.727 1 80.94 84 GLU B CA 1
ATOM 1757 C C . GLU B 1 84 ? -22.125 -10.758 0.246 1 80.94 84 GLU B C 1
ATOM 1759 O O . GLU B 1 84 ? -22.906 -11.352 0.996 1 80.94 84 GLU B O 1
ATOM 1764 N N . GLU B 1 85 ? -22.438 -10.5 -0.956 1 89.06 85 GLU B N 1
ATOM 1765 C CA . GLU B 1 85 ? -23.766 -10.742 -1.494 1 89.06 85 GLU B CA 1
ATOM 1766 C C . GLU B 1 85 ? -23.859 -12.117 -2.139 1 89.06 85 GLU B C 1
ATOM 1768 O O . GLU B 1 85 ? -24.938 -12.547 -2.553 1 89.06 85 GLU B O 1
ATOM 1773 N N . GLY B 1 86 ? -22.734 -12.766 -2.209 1 84.44 86 GLY B N 1
ATOM 1774 C CA . GLY B 1 86 ? -22.703 -14.094 -2.805 1 84.44 86 GLY B CA 1
ATOM 1775 C C . GLY B 1 86 ? -22.875 -14.07 -4.312 1 84.44 86 GLY B C 1
ATOM 1776 O O . GLY B 1 86 ? -23.375 -15.031 -4.902 1 84.44 86 GLY B O 1
ATOM 1777 N N . THR B 1 87 ? -22.594 -13.016 -4.953 1 83.94 87 THR B N 1
ATOM 1778 C CA . THR B 1 87 ? -22.781 -12.875 -6.391 1 83.94 87 THR B CA 1
ATOM 1779 C C . THR B 1 87 ? -21.469 -13.031 -7.141 1 83.94 87 THR B C 1
ATOM 1781 O O . THR B 1 87 ? -21.359 -12.648 -8.305 1 83.94 87 THR B O 1
ATOM 1784 N N . TRP B 1 88 ? -20.594 -13.555 -6.457 1 77.25 88 TRP B N 1
ATOM 1785 C CA . TRP B 1 88 ? -19.328 -13.797 -7.125 1 77.25 88 TRP B CA 1
ATOM 1786 C C . TRP B 1 88 ? -19.5 -14.758 -8.297 1 77.25 88 TRP B C 1
ATOM 1788 O O . TRP B 1 88 ? -20.109 -15.82 -8.148 1 77.25 88 TRP B O 1
ATOM 1798 N N . SER B 1 89 ? -19.031 -14.258 -9.453 1 73.12 89 SER B N 1
ATOM 1799 C CA . SER B 1 89 ? -19.219 -15.078 -10.641 1 73.12 89 SER B CA 1
ATOM 1800 C C . SER B 1 89 ? -18.438 -16.375 -10.539 1 73.12 89 SER B C 1
ATOM 1802 O O . SER B 1 89 ? -17.25 -16.375 -10.172 1 73.12 89 SER B O 1
ATOM 1804 N N . LYS B 1 90 ? -19.125 -17.453 -10.828 1 69 90 LYS B N 1
ATOM 1805 C CA . LYS B 1 90 ? -18.484 -18.766 -10.812 1 69 90 LYS B CA 1
ATOM 1806 C C . LYS B 1 90 ? -17.953 -19.141 -12.195 1 69 90 LYS B C 1
ATOM 1808 O O . LYS B 1 90 ? -17.219 -20.109 -12.344 1 69 90 LYS B O 1
ATOM 1813 N N . GLN B 1 91 ? -18.344 -18.328 -13.117 1 62.72 91 GLN B N 1
ATOM 1814 C CA . GLN B 1 91 ? -17.891 -18.594 -14.477 1 62.72 91 GLN B CA 1
ATOM 1815 C C . GLN B 1 91 ? -16.5 -17.984 -14.719 1 62.72 91 GLN B C 1
ATOM 1817 O O . GLN B 1 91 ? -16.203 -16.891 -14.242 1 62.72 91 GLN B O 1
ATOM 1822 N N . PHE B 1 92 ? -15.789 -18.844 -15.297 1 60.31 92 PHE B N 1
ATOM 1823 C CA . PHE B 1 92 ? -14.438 -18.375 -15.594 1 60.31 92 PHE B CA 1
ATOM 1824 C C . PHE B 1 92 ? -14.477 -17.234 -16.609 1 60.31 92 PHE B C 1
ATOM 1826 O O . PHE B 1 92 ? -14.961 -17.406 -17.734 1 60.31 92 PHE B O 1
ATOM 1833 N N . ASN B 1 93 ? -14.305 -16.047 -16.219 1 66.62 93 ASN B N 1
ATOM 1834 C CA . ASN B 1 93 ? -14.141 -14.836 -17.016 1 66.62 93 ASN B CA 1
ATOM 1835 C C . ASN B 1 93 ? -12.867 -14.086 -16.625 1 66.62 93 ASN B C 1
ATOM 1837 O O . ASN B 1 93 ? -12.836 -13.398 -15.602 1 66.62 93 ASN B O 1
ATOM 1841 N N . PRO B 1 94 ? -11.875 -14.258 -17.453 1 61.94 94 PRO B N 1
ATOM 1842 C CA . PRO B 1 94 ? -10.586 -13.672 -17.078 1 61.94 94 PRO B CA 1
ATOM 1843 C C . PRO B 1 94 ? -10.641 -12.148 -16.984 1 61.94 94 PRO B C 1
ATOM 1845 O O . PRO B 1 94 ? -9.758 -11.531 -16.391 1 61.94 94 PRO B O 1
ATOM 1848 N N . ARG B 1 95 ? -11.68 -11.68 -17.547 1 71.75 95 ARG B N 1
ATOM 1849 C CA . ARG B 1 95 ? -11.758 -10.219 -17.531 1 71.75 95 ARG B CA 1
ATOM 1850 C C . ARG B 1 95 ? -12.633 -9.727 -16.391 1 71.75 95 ARG B C 1
ATOM 1852 O O . ARG B 1 95 ? -12.68 -8.531 -16.109 1 71.75 95 ARG B O 1
ATOM 1859 N N . TRP B 1 96 ? -13.289 -10.656 -15.82 1 74.25 96 TRP B N 1
ATOM 1860 C CA . TRP B 1 96 ? -14.164 -10.273 -14.711 1 74.25 96 TRP B CA 1
ATOM 1861 C C . TRP B 1 96 ? -13.359 -9.734 -13.539 1 74.25 96 TRP B C 1
ATOM 1863 O O . TRP B 1 96 ? -12.391 -10.359 -13.094 1 74.25 96 TRP B O 1
ATOM 1873 N N . MET B 1 97 ? -13.711 -8.508 -13.062 1 76.94 97 MET B N 1
ATOM 1874 C CA . MET B 1 97 ? -13.109 -7.836 -11.914 1 76.94 97 MET B CA 1
ATOM 1875 C C . MET B 1 97 ? -11.633 -7.555 -12.156 1 76.94 97 MET B C 1
ATOM 1877 O O . MET B 1 97 ? -10.828 -7.578 -11.227 1 76.94 97 MET B O 1
ATOM 1881 N N . MET B 1 98 ? -11.312 -7.43 -13.383 1 79.69 98 MET B N 1
ATOM 1882 C CA . MET B 1 98 ? -9.93 -7.078 -13.711 1 79.69 98 MET B CA 1
ATOM 1883 C C . MET B 1 98 ? -9.586 -5.691 -13.18 1 79.69 98 MET B C 1
ATOM 1885 O O . MET B 1 98 ? -10.352 -4.746 -13.352 1 79.69 98 MET B O 1
ATOM 1889 N N . GLY B 1 99 ? -8.562 -5.629 -12.516 1 81.75 99 GLY B N 1
ATOM 1890 C CA . GLY B 1 99 ? -8.055 -4.367 -12 1 81.75 99 GLY B CA 1
ATOM 1891 C C . GLY B 1 99 ? -6.852 -3.854 -12.773 1 81.75 99 GLY B C 1
ATOM 1892 O O . GLY B 1 99 ? -6.645 -4.23 -13.93 1 81.75 99 GLY B O 1
ATOM 1893 N N . GLN B 1 100 ? -6.27 -2.865 -12.273 1 85.31 100 GLN B N 1
ATOM 1894 C CA . GLN B 1 100 ? -5.066 -2.27 -12.844 1 85.31 100 GLN B CA 1
ATOM 1895 C C . GLN B 1 100 ? -3.842 -2.562 -11.984 1 85.31 100 GLN B C 1
ATOM 1897 O O . GLN B 1 100 ? -3.916 -2.51 -10.75 1 85.31 100 GLN B O 1
ATOM 1902 N N . ASP B 1 101 ? -2.797 -2.902 -12.641 1 85.62 101 ASP B N 1
ATOM 1903 C CA . ASP B 1 101 ? -1.543 -3.119 -11.93 1 85.62 101 ASP B CA 1
ATOM 1904 C C . ASP B 1 101 ? -0.83 -1.796 -11.656 1 85.62 101 ASP B C 1
ATOM 1906 O O . ASP B 1 101 ? -0.845 -0.894 -12.492 1 85.62 101 ASP B O 1
ATOM 1910 N N . VAL B 1 102 ? -0.19 -1.812 -10.578 1 89.06 102 VAL B N 1
ATOM 1911 C CA . VAL B 1 102 ? 0.571 -0.626 -10.203 1 89.06 102 VAL B CA 1
ATOM 1912 C C . VAL B 1 102 ? 1.971 -0.696 -10.805 1 89.06 102 VAL B C 1
ATOM 1914 O O . VAL B 1 102 ? 2.523 0.322 -11.234 1 89.06 102 VAL B O 1
ATOM 1917 N N . ALA B 1 103 ? 2.516 -1.904 -10.812 1 88.88 103 ALA B N 1
ATOM 1918 C CA . ALA B 1 103 ? 3.85 -2.066 -11.391 1 88.88 103 ALA B CA 1
ATOM 1919 C C . ALA B 1 103 ? 3.9 -1.537 -12.82 1 88.88 103 ALA B C 1
ATOM 1921 O O . ALA B 1 103 ? 2.977 -1.763 -13.602 1 88.88 103 ALA B O 1
ATOM 1922 N N . ASP B 1 104 ? 4.91 -0.737 -13.117 1 89.56 104 ASP B N 1
ATOM 1923 C CA . ASP B 1 104 ? 5.234 -0.199 -14.438 1 89.56 104 ASP B CA 1
ATOM 1924 C C . ASP B 1 104 ? 4.238 0.885 -14.844 1 89.56 104 ASP B C 1
ATOM 1926 O O . ASP B 1 104 ? 4.301 1.403 -15.961 1 89.56 104 ASP B O 1
ATOM 1930 N N . SER B 1 105 ? 3.303 1.266 -13.945 1 88.56 105 SER B N 1
ATOM 1931 C CA . SER B 1 105 ? 2.334 2.314 -14.242 1 88.56 105 SER B CA 1
ATOM 1932 C C . SER B 1 105 ? 2.918 3.699 -13.977 1 88.56 105 SER B C 1
ATOM 1934 O O . SER B 1 105 ? 4.02 3.818 -13.438 1 88.56 105 SER B O 1
ATOM 1936 N N . THR B 1 106 ? 2.189 4.715 -14.484 1 92 106 THR B N 1
ATOM 1937 C CA . THR B 1 106 ? 2.514 6.102 -14.172 1 92 106 THR B CA 1
ATOM 1938 C C . THR B 1 106 ? 1.619 6.625 -13.047 1 92 106 THR B C 1
ATOM 1940 O O . THR B 1 106 ? 0.395 6.492 -13.109 1 92 106 THR B O 1
ATOM 1943 N N . ILE B 1 107 ? 2.23 7.141 -12.039 1 91.25 107 ILE B N 1
ATOM 1944 C CA . ILE B 1 107 ? 1.49 7.73 -10.93 1 91.25 107 ILE B CA 1
ATOM 1945 C C . ILE B 1 107 ? 1.6 9.25 -10.984 1 91.25 107 ILE B C 1
ATOM 1947 O O . ILE B 1 107 ? 2.682 9.797 -11.219 1 91.25 107 ILE B O 1
ATOM 1951 N N . GLY B 1 108 ? 0.459 9.898 -10.875 1 91.62 108 GLY B N 1
ATOM 1952 C CA . GLY B 1 108 ? 0.417 11.352 -10.766 1 91.62 108 GLY B CA 1
ATOM 1953 C C . GLY B 1 108 ? 0.134 11.828 -9.352 1 91.62 108 GLY B C 1
ATOM 1954 O O . GLY B 1 108 ? -0.759 11.312 -8.68 1 91.62 108 GLY B O 1
ATOM 1955 N N . ILE B 1 109 ? 0.924 12.812 -8.914 1 90 109 ILE B N 1
ATOM 1956 C CA . ILE B 1 109 ? 0.752 13.391 -7.586 1 90 109 ILE B CA 1
ATOM 1957 C C . ILE B 1 109 ? 0.518 14.898 -7.707 1 90 109 ILE B C 1
ATOM 1959 O O . ILE B 1 109 ? 1.315 15.609 -8.32 1 90 109 ILE B O 1
ATOM 1963 N N . ILE B 1 110 ? -0.569 15.359 -7.172 1 87.75 110 ILE B N 1
ATOM 1964 C CA . ILE B 1 110 ? -0.838 16.797 -7.129 1 87.75 110 ILE B CA 1
ATOM 1965 C C . ILE B 1 110 ? -0.339 17.375 -5.809 1 87.75 110 ILE B C 1
ATOM 1967 O O . ILE B 1 110 ? -0.946 17.156 -4.758 1 87.75 110 ILE B O 1
ATOM 1971 N N . GLY B 1 111 ? 0.727 18.172 -5.879 1 82.12 111 GLY B N 1
ATOM 1972 C CA . GLY B 1 111 ? 1.389 18.672 -4.684 1 82.12 111 GLY B CA 1
ATOM 1973 C C . GLY B 1 111 ? 2.424 17.703 -4.133 1 82.12 111 GLY B C 1
ATOM 1974 O O . GLY B 1 111 ? 2.082 16.609 -3.678 1 82.12 111 GLY B O 1
ATOM 1975 N N . LEU B 1 112 ? 3.635 18.125 -4.125 1 88 112 LEU B N 1
ATOM 1976 C CA . LEU B 1 112 ? 4.711 17.266 -3.619 1 88 112 LEU B CA 1
ATOM 1977 C C . LEU B 1 112 ? 5.266 17.828 -2.311 1 88 112 LEU B C 1
ATOM 1979 O O . LEU B 1 112 ? 6.48 18 -2.172 1 88 112 LEU B O 1
ATOM 1983 N N . GLY B 1 113 ? 4.309 18.188 -1.463 1 83.44 113 GLY B N 1
ATOM 1984 C CA . GLY B 1 113 ? 4.711 18.516 -0.106 1 83.44 113 GLY B CA 1
ATOM 1985 C C . GLY B 1 113 ? 5.156 17.312 0.699 1 83.44 113 GLY B C 1
ATOM 1986 O O . GLY B 1 113 ? 5.539 16.281 0.131 1 83.44 113 GLY B O 1
ATOM 1987 N N . SER B 1 114 ? 5.125 17.438 1.989 1 83.31 114 SER B N 1
ATOM 1988 C CA . SER B 1 114 ? 5.598 16.375 2.871 1 83.31 114 SER B CA 1
ATOM 1989 C C . SER B 1 114 ? 4.809 15.094 2.656 1 83.31 114 SER B C 1
ATOM 1991 O O . SER B 1 114 ? 5.391 14.008 2.594 1 83.31 114 SER B O 1
ATOM 1993 N N . ILE B 1 115 ? 3.527 15.242 2.488 1 84.62 115 ILE B N 1
ATOM 1994 C CA . ILE B 1 115 ? 2.67 14.078 2.301 1 84.62 115 ILE B CA 1
ATOM 1995 C C . ILE B 1 115 ? 2.879 13.508 0.903 1 84.62 115 ILE B C 1
ATOM 1997 O O . ILE B 1 115 ? 2.977 12.289 0.734 1 84.62 115 ILE B O 1
ATOM 2001 N N . GLY B 1 116 ? 2.891 14.398 -0.107 1 87.38 116 GLY B N 1
ATOM 2002 C CA . GLY B 1 116 ? 3.158 13.953 -1.465 1 87.38 116 GLY B CA 1
ATOM 2003 C C . GLY B 1 116 ? 4.473 13.211 -1.602 1 87.38 116 GLY B C 1
ATOM 2004 O O . GLY B 1 116 ? 4.559 12.211 -2.32 1 87.38 116 GLY B O 1
ATOM 2005 N N . GLN B 1 117 ? 5.438 13.672 -0.852 1 91.81 117 GLN B N 1
ATOM 2006 C CA . GLN B 1 117 ? 6.746 13.031 -0.866 1 91.81 117 GLN B CA 1
ATOM 2007 C C . GLN B 1 117 ? 6.691 11.656 -0.198 1 91.81 117 GLN B C 1
ATOM 2009 O O . GLN B 1 117 ? 7.312 10.703 -0.673 1 91.81 117 GLN B O 1
ATOM 2014 N N . ALA B 1 118 ? 5.973 11.617 0.877 1 91.06 118 ALA B N 1
ATOM 2015 C CA . ALA B 1 118 ? 5.793 10.344 1.558 1 91.06 118 ALA B CA 1
ATOM 2016 C C . ALA B 1 118 ? 5.098 9.328 0.65 1 91.06 118 ALA B C 1
ATOM 2018 O O . ALA B 1 118 ? 5.453 8.148 0.635 1 91.06 118 ALA B O 1
ATOM 2019 N N . ILE B 1 119 ? 4.121 9.789 -0.131 1 93.31 119 ILE B N 1
ATOM 2020 C CA . ILE B 1 119 ? 3.404 8.93 -1.067 1 93.31 119 ILE B CA 1
ATOM 2021 C C . ILE B 1 119 ? 4.352 8.461 -2.172 1 93.31 119 ILE B C 1
ATOM 2023 O O . ILE B 1 119 ? 4.398 7.273 -2.5 1 93.31 119 ILE B O 1
ATOM 2027 N N . ALA B 1 120 ? 5.117 9.375 -2.66 1 94 120 ALA B N 1
ATOM 2028 C CA . ALA B 1 120 ? 6.055 9.047 -3.732 1 94 120 ALA B CA 1
ATOM 2029 C C . ALA B 1 120 ? 7.07 8.008 -3.275 1 94 120 ALA B C 1
ATOM 2031 O O . ALA B 1 120 ? 7.363 7.055 -4 1 94 120 ALA B O 1
ATOM 2032 N N . LYS B 1 121 ? 7.609 8.227 -2.129 1 94.5 121 LYS B N 1
ATOM 2033 C CA . LYS B 1 121 ? 8.578 7.293 -1.559 1 94.5 121 LYS B CA 1
ATOM 2034 C C . LYS B 1 121 ? 8.008 5.883 -1.48 1 94.5 121 LYS B C 1
ATOM 2036 O O . LYS B 1 121 ? 8.664 4.918 -1.877 1 94.5 121 LYS B O 1
ATOM 2041 N N . ARG B 1 122 ? 6.852 5.73 -1.013 1 94.88 122 ARG B N 1
ATOM 2042 C CA . ARG B 1 122 ? 6.199 4.43 -0.864 1 94.88 122 ARG B CA 1
ATOM 2043 C C . ARG B 1 122 ? 5.91 3.805 -2.223 1 94.88 122 ARG B C 1
ATOM 2045 O O . ARG B 1 122 ? 6.141 2.611 -2.424 1 94.88 122 ARG B O 1
ATOM 2052 N N . MET B 1 123 ? 5.406 4.656 -3.141 1 94.62 123 MET B N 1
ATOM 2053 C CA . MET B 1 123 ? 4.988 4.141 -4.441 1 94.62 123 MET B CA 1
ATOM 2054 C C . MET B 1 123 ? 6.184 3.619 -5.23 1 94.62 123 MET B C 1
ATOM 2056 O O . MET B 1 123 ? 6.055 2.682 -6.02 1 94.62 123 MET B O 1
ATOM 2060 N N . LYS B 1 124 ? 7.332 4.141 -5.016 1 94.12 124 LYS B N 1
ATOM 2061 C CA . LYS B 1 124 ? 8.539 3.662 -5.684 1 94.12 124 LYS B CA 1
ATOM 2062 C C . LYS B 1 124 ? 8.781 2.186 -5.395 1 94.12 124 LYS B C 1
ATOM 2064 O O . LYS B 1 124 ? 9.25 1.444 -6.262 1 94.12 124 LYS B O 1
ATOM 2069 N N . ALA B 1 125 ? 8.438 1.759 -4.227 1 93.75 125 ALA B N 1
ATOM 2070 C CA . ALA B 1 125 ? 8.672 0.376 -3.818 1 93.75 125 ALA B CA 1
ATOM 2071 C C . ALA B 1 125 ? 7.691 -0.573 -4.5 1 93.75 125 ALA B C 1
ATOM 2073 O O . ALA B 1 125 ? 7.879 -1.792 -4.473 1 93.75 125 ALA B O 1
ATOM 2074 N N . PHE B 1 126 ? 6.652 -0.038 -5.164 1 94.31 126 PHE B N 1
ATOM 2075 C CA . PHE B 1 126 ? 5.672 -0.847 -5.883 1 94.31 126 PHE B CA 1
ATOM 2076 C C . PHE B 1 126 ? 6.102 -1.053 -7.328 1 94.31 126 PHE B C 1
ATOM 2078 O O . PHE B 1 126 ? 5.309 -1.507 -8.156 1 94.31 126 PHE B O 1
ATOM 2085 N N . ASP B 1 127 ? 7.344 -0.658 -7.652 1 92.25 127 ASP B N 1
ATOM 2086 C CA . ASP B 1 127 ? 7.93 -0.816 -8.977 1 92.25 127 ASP B CA 1
ATOM 2087 C C . ASP B 1 127 ? 7.137 -0.037 -10.023 1 92.25 127 ASP B C 1
ATOM 2089 O O . ASP B 1 127 ? 6.887 -0.54 -11.125 1 92.25 127 ASP B O 1
ATOM 2093 N N . VAL B 1 128 ? 6.723 1.123 -9.602 1 91.94 128 VAL B N 1
ATOM 2094 C CA . VAL B 1 128 ? 6.02 2 -10.531 1 91.94 128 VAL B CA 1
ATOM 2095 C C . VAL B 1 128 ? 6.973 2.447 -11.633 1 91.94 128 VAL B C 1
ATOM 2097 O O . VAL B 1 128 ? 8.18 2.57 -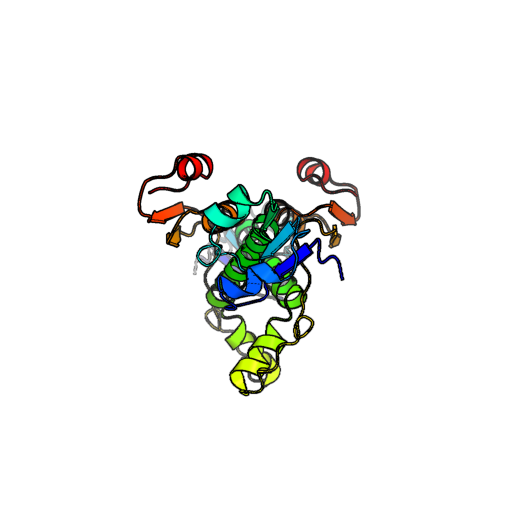11.414 1 91.94 128 VAL B O 1
ATOM 2100 N N . GLY B 1 129 ? 6.473 2.66 -12.812 1 91.38 129 GLY B N 1
ATOM 2101 C CA . GLY B 1 129 ? 7.297 3.066 -13.938 1 91.38 129 GLY B CA 1
ATOM 2102 C C . GLY B 1 129 ? 7.715 4.523 -13.875 1 91.38 129 GLY B C 1
ATOM 2103 O O . GLY B 1 129 ? 8.875 4.852 -14.133 1 91.38 129 GLY B O 1
ATOM 2104 N N . ARG B 1 130 ? 6.715 5.398 -13.641 1 94.31 130 ARG B N 1
ATOM 2105 C CA . ARG B 1 130 ? 6.961 6.836 -13.617 1 94.31 130 ARG B CA 1
ATOM 2106 C C . ARG B 1 130 ? 6.129 7.52 -12.539 1 94.31 130 ARG B C 1
ATOM 2108 O O . ARG B 1 130 ? 4.984 7.129 -12.289 1 94.31 130 ARG B O 1
ATOM 2115 N N . ILE B 1 131 ? 6.738 8.453 -11.93 1 94.44 131 ILE B N 1
ATOM 2116 C CA . ILE B 1 131 ? 6.023 9.344 -11.023 1 94.44 131 ILE B CA 1
ATOM 2117 C C . ILE B 1 131 ? 6.082 10.773 -11.555 1 94.44 131 ILE B C 1
ATOM 2119 O O . ILE B 1 131 ? 7.168 11.312 -11.789 1 94.44 131 ILE B O 1
ATOM 2123 N N . ILE B 1 132 ? 4.984 11.367 -11.828 1 92.75 132 ILE B N 1
ATOM 2124 C CA . ILE B 1 132 ? 4.887 12.75 -12.273 1 92.75 132 ILE B CA 1
ATOM 2125 C C . ILE B 1 132 ? 4.141 13.578 -11.227 1 92.75 132 ILE B C 1
ATOM 2127 O O . ILE B 1 132 ? 3.227 13.078 -10.57 1 92.75 132 ILE B O 1
ATOM 2131 N N . TYR B 1 133 ? 4.598 14.812 -11.023 1 91.5 133 TYR B N 1
ATOM 2132 C CA . TYR B 1 133 ? 3.912 15.641 -10.039 1 91.5 133 TYR B CA 1
ATOM 2133 C C . TYR B 1 133 ? 3.766 17.078 -10.531 1 91.5 133 TYR B C 1
ATOM 2135 O O . TYR B 1 133 ? 4.461 17.484 -11.461 1 91.5 133 TYR B O 1
ATOM 2143 N N . VAL B 1 134 ? 2.764 17.703 -10.07 1 85.06 134 VAL B N 1
ATOM 2144 C CA . VAL B 1 134 ? 2.545 19.125 -10.328 1 85.06 134 VAL B CA 1
ATOM 2145 C C . VAL B 1 134 ? 2.473 19.875 -9 1 85.06 134 VAL B C 1
ATOM 2147 O O . VAL B 1 134 ? 2.057 19.328 -7.98 1 85.06 134 VAL B O 1
ATOM 2150 N N . GLY B 1 135 ? 2.984 21.031 -8.961 1 81.06 135 GLY B N 1
ATOM 2151 C CA . GLY B 1 135 ? 2.959 21.922 -7.809 1 81.06 135 GLY B CA 1
ATOM 2152 C C . GLY B 1 135 ? 3.287 23.359 -8.156 1 81.06 135 GLY B C 1
ATOM 2153 O O . GLY B 1 135 ? 3.361 23.719 -9.336 1 81.06 135 GLY B O 1
ATOM 2154 N N . ARG B 1 136 ? 3.314 24.156 -7.152 1 80.94 136 ARG B N 1
ATOM 2155 C CA . ARG B 1 136 ? 3.582 25.562 -7.383 1 80.94 136 ARG B CA 1
ATOM 2156 C C . ARG B 1 136 ? 4.977 25.781 -7.969 1 80.94 136 ARG B C 1
ATOM 2158 O O . ARG B 1 136 ? 5.172 26.641 -8.828 1 80.94 136 ARG B O 1
ATOM 2165 N N . SER B 1 137 ? 5.922 24.984 -7.48 1 88 137 SER B N 1
ATOM 2166 C CA . SER B 1 137 ? 7.293 25.016 -7.977 1 88 137 SER B CA 1
ATOM 2167 C C . SER B 1 137 ? 7.926 23.625 -7.934 1 88 137 SER B C 1
ATOM 2169 O O . SER B 1 137 ? 7.445 22.75 -7.227 1 88 137 SER B O 1
ATOM 2171 N N . GLU B 1 138 ? 8.914 23.562 -8.789 1 92.25 138 GLU B N 1
ATOM 2172 C CA . GLU B 1 138 ? 9.656 22.297 -8.781 1 92.25 138 GLU B CA 1
ATOM 2173 C C . GLU B 1 138 ? 10.367 22.094 -7.445 1 92.25 138 GLU B C 1
ATOM 2175 O O . GLU B 1 138 ? 10.969 23.016 -6.898 1 92.25 138 GLU B O 1
ATOM 2180 N N . LYS B 1 139 ? 10.25 20.938 -7 1 90.19 139 LYS B N 1
ATOM 2181 C CA . LYS B 1 139 ? 10.859 20.609 -5.719 1 90.19 139 LYS B CA 1
ATOM 2182 C C . LYS B 1 139 ? 12.125 19.781 -5.914 1 90.19 139 LYS B C 1
ATOM 2184 O O . LYS B 1 139 ? 12.156 18.875 -6.75 1 90.19 139 LYS B O 1
ATOM 2189 N N . LYS B 1 140 ? 13.172 20.047 -5.172 1 91.75 140 LYS B N 1
ATOM 2190 C CA . LYS B 1 140 ? 14.422 19.281 -5.215 1 91.75 140 LYS B CA 1
ATOM 2191 C C . LYS B 1 140 ? 14.188 17.828 -4.805 1 91.75 140 LYS B C 1
ATOM 2193 O O . LYS B 1 140 ? 14.781 16.906 -5.379 1 91.75 140 LYS B O 1
ATOM 2198 N N . GLU B 1 141 ? 13.328 17.672 -3.852 1 90.38 141 GLU B N 1
ATOM 2199 C CA . GLU B 1 141 ? 13.008 16.344 -3.34 1 90.38 141 GLU B CA 1
ATOM 2200 C C . GLU B 1 141 ? 12.414 15.461 -4.434 1 90.38 141 GLU B C 1
ATOM 2202 O O . GLU B 1 141 ? 12.539 14.234 -4.383 1 90.38 141 GLU B O 1
ATOM 2207 N N . GLY B 1 142 ? 11.695 16.078 -5.391 1 91.31 142 GLY B N 1
ATOM 2208 C CA . GLY B 1 142 ? 11.141 15.32 -6.508 1 91.31 142 GLY B CA 1
ATOM 2209 C C . GLY B 1 142 ? 12.195 14.57 -7.305 1 91.31 142 GLY B C 1
ATOM 2210 O O . GLY B 1 142 ? 12 13.406 -7.656 1 91.31 142 GLY B O 1
ATOM 2211 N N . LYS B 1 143 ? 13.266 15.227 -7.523 1 90.81 143 LYS B N 1
ATOM 2212 C CA . LYS B 1 143 ? 14.352 14.602 -8.273 1 90.81 143 LYS B CA 1
ATOM 2213 C C . LYS B 1 143 ? 14.93 13.414 -7.508 1 90.81 143 LYS B C 1
ATOM 2215 O O . LYS B 1 143 ? 15.211 12.375 -8.102 1 90.81 143 LYS B O 1
ATOM 2220 N N . GLU B 1 144 ? 15.117 13.594 -6.258 1 91.88 144 GLU B N 1
ATOM 2221 C CA . GLU B 1 144 ? 15.664 12.531 -5.422 1 91.88 144 GLU B CA 1
ATOM 2222 C C . GLU B 1 144 ? 14.75 11.312 -5.41 1 91.88 144 GLU B C 1
ATOM 2224 O O . GLU B 1 144 ? 15.227 10.18 -5.301 1 91.88 144 GLU B O 1
ATOM 2229 N N . LEU B 1 145 ? 13.492 11.547 -5.543 1 92.75 145 LEU B N 1
ATOM 2230 C CA . LEU B 1 145 ? 12.492 10.484 -5.5 1 92.75 145 LEU B CA 1
ATOM 2231 C C . LEU B 1 145 ? 12.242 9.922 -6.895 1 92.75 145 LEU B C 1
ATOM 2233 O O . LEU B 1 145 ? 11.453 8.984 -7.055 1 92.75 145 LEU B O 1
ATOM 2237 N N . GLY B 1 146 ? 12.945 10.523 -7.848 1 93.25 146 GLY B N 1
ATOM 2238 C CA . GLY B 1 146 ? 12.734 10.094 -9.219 1 93.25 146 GLY B CA 1
ATOM 2239 C C . GLY B 1 146 ? 11.414 10.562 -9.797 1 93.25 146 GLY B C 1
ATOM 2240 O O . GLY B 1 146 ? 10.867 9.938 -10.703 1 93.25 146 GLY B O 1
ATOM 2241 N N . ALA B 1 147 ? 10.82 11.578 -9.211 1 94.5 147 ALA B N 1
ATOM 2242 C CA . ALA B 1 147 ? 9.562 12.148 -9.688 1 94.5 147 ALA B CA 1
ATOM 2243 C C . ALA B 1 147 ? 9.82 13.281 -10.68 1 94.5 147 ALA B C 1
ATOM 2245 O O . ALA B 1 147 ? 10.75 14.07 -10.508 1 94.5 147 ALA B O 1
ATOM 2246 N N . GLU B 1 148 ? 9.062 13.328 -11.688 1 95.25 148 GLU B N 1
ATOM 2247 C CA . GLU B 1 148 ? 9.203 14.344 -12.727 1 95.25 148 GLU B CA 1
ATOM 2248 C C . GLU B 1 148 ? 8.18 15.461 -12.539 1 95.25 148 GLU B C 1
ATOM 2250 O O . GLU B 1 148 ? 7 15.195 -12.281 1 95.25 148 GLU B O 1
ATOM 2255 N N . TYR B 1 149 ? 8.625 16.688 -12.688 1 94.31 149 TYR B N 1
ATOM 2256 C CA . TYR B 1 149 ? 7.762 17.844 -12.523 1 94.31 149 TYR B CA 1
ATOM 2257 C C . TYR B 1 149 ? 7.074 18.203 -13.836 1 94.31 149 TYR B C 1
ATOM 2259 O O . TYR B 1 149 ? 7.711 18.219 -14.898 1 94.31 149 TYR B O 1
#